Protein AF-A0A926GB74-F1 (afdb_monomer_lite)

Structure (mmCIF, N/CA/C/O backbone):
data_AF-A0A926GB74-F1
#
_entry.id   AF-A0A926GB74-F1
#
loop_
_atom_site.group_PDB
_atom_site.id
_atom_site.type_symbol
_atom_site.label_atom_id
_atom_site.label_alt_id
_atom_site.label_comp_id
_atom_site.label_asym_id
_atom_site.label_entity_id
_atom_site.label_seq_id
_atom_site.pdbx_PDB_ins_code
_atom_site.Cartn_x
_atom_site.Cartn_y
_atom_site.Cartn_z
_atom_site.occupancy
_atom_site.B_iso_or_equiv
_atom_site.auth_seq_id
_atom_site.auth_comp_id
_atom_site.auth_asym_id
_atom_site.auth_atom_id
_atom_site.pdbx_PDB_model_num
ATOM 1 N N . MET A 1 1 ? -2.989 -11.785 -37.922 1.00 33.31 1 MET A N 1
ATOM 2 C CA . MET A 1 1 ? -4.012 -10.817 -38.372 1.00 33.31 1 MET A CA 1
ATOM 3 C C . MET A 1 1 ? -3.898 -9.582 -37.488 1.00 33.31 1 MET A C 1
ATOM 5 O O . MET A 1 1 ? -3.602 -9.767 -36.312 1.00 33.31 1 MET A O 1
ATOM 9 N N . PRO A 1 2 ? -3.978 -8.365 -38.046 1.00 33.81 2 PRO A N 1
ATOM 10 C CA . PRO A 1 2 ? -3.578 -7.138 -37.360 1.00 33.81 2 PRO A CA 1
ATOM 11 C C . PRO A 1 2 ? -4.659 -6.636 -36.394 1.00 33.81 2 PRO A C 1
ATOM 13 O O . PRO A 1 2 ? -5.847 -6.754 -36.678 1.00 33.81 2 PRO A O 1
ATOM 16 N N . PHE A 1 3 ? -4.224 -6.081 -35.261 1.00 29.48 3 PHE A N 1
ATOM 17 C CA . PHE A 1 3 ? -5.072 -5.391 -34.290 1.00 29.48 3 PHE A CA 1
ATOM 18 C C . PHE A 1 3 ? -5.510 -4.030 -34.849 1.00 29.48 3 PHE A C 1
ATOM 20 O O . PHE A 1 3 ? -4.666 -3.207 -35.205 1.00 29.48 3 PHE A O 1
ATOM 27 N N . GLU A 1 4 ? -6.822 -3.801 -34.913 1.00 31.53 4 GLU A N 1
ATOM 28 C CA . GLU A 1 4 ? -7.407 -2.480 -35.157 1.00 31.53 4 GLU A CA 1
ATOM 29 C C . GLU A 1 4 ? -7.385 -1.606 -33.885 1.00 31.53 4 GLU A C 1
ATOM 31 O O . GLU A 1 4 ? -7.495 -2.128 -32.771 1.00 31.53 4 GLU A O 1
ATOM 36 N N . PRO A 1 5 ? -7.265 -0.271 -34.026 1.00 32.44 5 PRO A N 1
ATOM 37 C CA . PRO A 1 5 ? -7.278 0.669 -32.912 1.00 32.44 5 PRO A CA 1
ATOM 38 C C . PRO A 1 5 ? -8.706 1.093 -32.530 1.00 32.44 5 PRO A C 1
ATOM 40 O O . PRO A 1 5 ? -9.481 1.551 -33.368 1.00 32.44 5 PRO A O 1
ATOM 43 N N . TYR A 1 6 ? -9.037 1.024 -31.239 1.00 28.52 6 TYR A N 1
ATOM 44 C CA . TYR A 1 6 ? -10.282 1.583 -30.709 1.00 28.52 6 TYR A CA 1
ATOM 45 C C . TYR A 1 6 ? -10.246 3.115 -30.667 1.00 28.52 6 TYR A C 1
ATOM 47 O O . TYR A 1 6 ? -9.314 3.726 -30.139 1.00 28.52 6 TYR A O 1
ATOM 55 N N . GLN A 1 7 ? -11.315 3.723 -31.181 1.00 29.06 7 GLN A N 1
ATOM 56 C CA . GLN A 1 7 ? -11.590 5.154 -31.153 1.00 29.06 7 GLN A CA 1
ATOM 57 C C . GLN A 1 7 ? -12.783 5.484 -30.230 1.00 29.06 7 GLN A C 1
ATOM 59 O O . GLN A 1 7 ? -13.835 4.864 -30.323 1.00 29.06 7 GLN A O 1
ATOM 64 N N . VAL A 1 8 ? -12.585 6.557 -29.448 1.00 29.19 8 VAL A N 1
ATOM 65 C CA . VAL A 1 8 ? -13.541 7.600 -29.002 1.00 29.19 8 VAL A CA 1
ATOM 66 C C . VAL A 1 8 ? -14.528 7.290 -27.860 1.00 29.19 8 VAL A C 1
ATOM 68 O O . VAL A 1 8 ? -15.468 6.527 -28.017 1.00 29.19 8 VAL A O 1
ATOM 71 N N . ALA A 1 9 ? -14.410 8.064 -26.768 1.00 28.64 9 ALA A N 1
ATOM 72 C CA . ALA A 1 9 ? -15.468 8.980 -26.305 1.00 28.64 9 ALA A CA 1
ATOM 73 C C . ALA A 1 9 ? -14.927 9.980 -25.263 1.00 28.64 9 ALA A C 1
ATOM 75 O O . ALA A 1 9 ? -14.406 9.597 -24.217 1.00 28.64 9 ALA A O 1
ATOM 76 N N . GLN A 1 10 ? -15.059 11.275 -25.564 1.00 30.12 10 GLN A N 1
ATOM 77 C CA . GLN A 1 10 ? -14.896 12.379 -24.618 1.00 30.12 10 GLN A CA 1
ATOM 78 C C . GLN A 1 10 ? -16.204 12.596 -23.847 1.00 30.12 10 GLN A C 1
ATOM 80 O O . GLN A 1 10 ? -17.268 12.656 -24.457 1.00 30.12 10 GLN A O 1
ATOM 85 N N . ALA A 1 11 ? -16.102 12.834 -22.540 1.00 29.64 11 ALA A N 1
ATOM 86 C CA . ALA A 1 11 ? -17.022 13.698 -21.807 1.00 29.64 11 ALA A CA 1
ATOM 87 C C . ALA A 1 11 ? -16.265 14.371 -20.648 1.00 29.64 11 ALA A C 1
ATOM 89 O O . ALA A 1 11 ? -15.566 13.718 -19.876 1.00 29.64 11 ALA A O 1
ATOM 90 N N . ALA A 1 12 ? -16.373 15.699 -20.607 1.00 28.12 12 ALA A N 1
ATOM 91 C CA . ALA A 1 12 ? -15.842 16.626 -19.608 1.00 28.12 12 ALA A CA 1
ATOM 92 C C . ALA A 1 12 ? -16.518 16.402 -18.229 1.00 28.12 12 ALA A C 1
ATOM 94 O O . ALA A 1 12 ? -17.540 15.732 -18.162 1.00 28.12 12 ALA A O 1
ATOM 95 N N . THR A 1 13 ? -16.046 16.858 -17.067 1.00 30.52 13 THR A N 1
ATOM 96 C CA . THR A 1 13 ? -15.399 18.115 -16.646 1.00 30.52 13 THR A CA 1
ATOM 97 C C . THR A 1 13 ? -14.761 17.899 -15.261 1.00 30.52 13 THR A C 1
ATOM 99 O O . THR A 1 13 ? -15.348 17.183 -14.453 1.00 30.52 13 THR A O 1
ATOM 102 N N . GLY A 1 14 ? -13.654 18.582 -14.930 1.00 27.38 14 GLY A N 1
ATOM 103 C CA . GLY A 1 14 ? -13.223 18.725 -13.526 1.00 27.38 14 GLY A CA 1
ATOM 104 C C . GLY A 1 14 ? -11.719 18.882 -13.288 1.00 27.38 14 GLY A C 1
ATOM 105 O O . GLY A 1 14 ? -11.097 17.993 -12.727 1.00 27.38 14 GLY A O 1
ATOM 106 N N . THR A 1 15 ? -11.159 20.000 -13.758 1.00 32.31 15 THR A N 1
ATOM 107 C CA . THR A 1 15 ? -9.923 20.683 -13.306 1.00 32.31 15 THR A CA 1
ATOM 108 C C . THR A 1 15 ? -8.760 19.830 -12.768 1.00 32.31 15 THR A C 1
ATOM 110 O O . THR A 1 15 ? -8.629 19.619 -11.564 1.00 32.31 15 THR A O 1
ATOM 113 N N . MET A 1 16 ? -7.839 19.467 -13.668 1.00 28.39 16 MET A N 1
ATOM 114 C CA . MET A 1 16 ? -6.440 19.192 -13.326 1.00 28.39 16 MET A CA 1
ATOM 115 C C . MET A 1 16 ? -5.645 20.503 -13.330 1.00 28.39 16 MET A C 1
ATOM 117 O O . MET A 1 16 ? -5.651 21.220 -14.330 1.00 28.39 16 MET A O 1
ATOM 121 N N . THR A 1 17 ? -4.928 20.796 -12.246 1.00 33.31 17 THR A N 1
ATOM 122 C CA . THR A 1 17 ? -3.740 21.650 -12.313 1.00 33.31 17 THR A CA 1
ATOM 123 C C . THR A 1 17 ? -2.581 20.803 -12.821 1.00 33.31 17 THR A C 1
ATOM 125 O O . THR A 1 17 ? -2.028 19.949 -12.131 1.00 33.31 17 THR A O 1
ATOM 128 N N . ASP A 1 18 ? -2.303 21.031 -14.097 1.00 29.34 18 ASP A N 1
ATOM 129 C CA . ASP A 1 18 ? -1.172 20.556 -14.873 1.00 29.34 18 ASP A CA 1
ATOM 130 C C . ASP A 1 18 ? 0.109 21.296 -14.450 1.00 29.34 18 ASP A C 1
ATOM 132 O O . ASP A 1 18 ? 0.101 22.507 -14.220 1.00 29.34 18 ASP A O 1
ATOM 136 N N . ALA A 1 19 ? 1.213 20.563 -14.358 1.00 29.67 19 ALA A N 1
ATOM 137 C CA . ALA A 1 19 ? 2.554 21.124 -14.310 1.00 29.67 19 ALA A CA 1
ATOM 138 C C . ALA A 1 19 ? 3.514 20.169 -15.027 1.00 29.67 19 ALA A C 1
ATOM 140 O O . ALA A 1 19 ? 4.359 19.517 -14.411 1.00 29.67 19 ALA A O 1
ATOM 141 N N . GLY A 1 20 ? 3.385 20.083 -16.351 1.00 26.33 20 GLY A N 1
ATOM 142 C CA . GLY A 1 20 ? 4.429 19.518 -17.193 1.00 26.33 20 GLY A CA 1
ATOM 143 C C . GLY A 1 20 ? 4.245 19.802 -18.681 1.00 26.33 20 GLY A C 1
ATOM 144 O O . GLY A 1 20 ? 3.465 19.131 -19.341 1.00 26.33 20 GLY A O 1
ATOM 145 N N . GLY A 1 21 ? 5.069 20.697 -19.236 1.00 25.17 21 GLY A N 1
ATOM 146 C CA . GLY A 1 21 ? 5.381 20.696 -20.671 1.00 25.17 21 GLY A CA 1
ATOM 147 C C . GLY A 1 21 ? 5.585 22.078 -21.282 1.00 25.17 21 GLY A C 1
ATOM 148 O O . GLY A 1 21 ? 4.642 22.847 -21.418 1.00 25.17 21 GLY A O 1
ATOM 149 N N . GLY A 1 22 ? 6.828 22.382 -21.668 1.00 29.39 22 GLY A N 1
ATOM 150 C CA . GLY A 1 22 ? 7.191 23.602 -22.395 1.00 29.39 22 GLY A CA 1
ATOM 151 C C . GLY A 1 22 ? 6.789 23.589 -23.870 1.00 29.39 22 GLY A C 1
ATOM 152 O O . GLY A 1 22 ? 6.192 22.629 -24.338 1.00 29.39 22 GLY A O 1
ATOM 153 N N . LEU A 1 23 ? 7.179 24.628 -24.618 1.00 28.55 23 LEU A N 1
ATOM 154 C CA . LEU A 1 23 ? 7.292 24.580 -26.079 1.00 28.55 23 LEU A CA 1
ATOM 155 C C . LEU A 1 23 ? 8.121 25.748 -26.636 1.00 28.55 23 LEU A C 1
ATOM 157 O O . LEU A 1 23 ? 8.011 26.896 -26.212 1.00 28.55 23 LEU A O 1
ATOM 161 N N . PHE A 1 24 ? 8.950 25.388 -27.612 1.00 33.12 24 PHE A N 1
ATOM 162 C CA . PHE A 1 24 ? 9.728 26.229 -28.518 1.00 33.12 24 PHE A CA 1
ATOM 163 C C . PHE A 1 24 ? 8.838 27.000 -29.509 1.00 33.12 24 PHE A C 1
ATOM 165 O O . PHE A 1 24 ? 7.780 26.504 -29.888 1.00 33.12 24 PHE A O 1
ATOM 172 N N . SER A 1 25 ? 9.348 28.104 -30.080 1.00 28.55 25 SER A N 1
ATOM 173 C CA . SER A 1 25 ? 9.123 28.408 -31.506 1.00 28.55 25 SER A CA 1
ATOM 174 C C . SER A 1 25 ? 10.192 29.335 -32.117 1.00 28.55 25 SER A C 1
ATOM 176 O O . SER A 1 25 ? 10.682 30.248 -31.456 1.00 28.55 25 SER A O 1
ATOM 178 N N . GLY A 1 26 ? 10.490 29.089 -33.402 1.00 26.88 26 GLY A N 1
ATOM 179 C CA . GLY A 1 26 ? 11.222 29.955 -34.342 1.00 26.88 26 GLY A CA 1
ATOM 180 C C . GLY A 1 26 ? 12.657 29.490 -34.631 1.00 26.88 26 GLY A C 1
ATOM 181 O O . GLY A 1 26 ? 13.453 29.369 -33.717 1.00 26.88 26 GLY A O 1
ATOM 182 N N . GLY A 1 27 ? 13.115 29.210 -35.852 1.00 26.31 27 GLY A N 1
ATOM 183 C CA . GLY A 1 27 ? 12.532 29.237 -37.189 1.00 26.31 27 GLY A CA 1
ATOM 184 C C . GLY A 1 27 ? 13.662 29.125 -38.236 1.00 26.31 27 GLY A C 1
ATOM 185 O O . GLY A 1 27 ? 14.739 29.671 -38.036 1.00 26.31 27 GLY A O 1
ATOM 186 N N . SER A 1 28 ? 13.355 28.479 -39.368 1.00 28.67 28 SER A N 1
ATOM 187 C CA . SER A 1 28 ? 13.909 28.707 -40.721 1.00 28.67 28 SER A CA 1
ATOM 188 C C . SER A 1 28 ? 15.294 28.178 -41.177 1.00 28.67 28 SER A C 1
ATOM 190 O O . SER A 1 28 ? 16.337 28.518 -40.637 1.00 28.67 28 SER A O 1
ATOM 192 N N . LYS A 1 29 ? 15.214 27.551 -42.373 1.00 31.84 29 LYS A N 1
ATOM 193 C CA . LYS A 1 29 ? 16.139 27.488 -43.539 1.00 31.84 29 LYS A CA 1
ATOM 194 C C . LYS A 1 29 ? 17.084 26.280 -43.745 1.00 31.84 29 LYS A C 1
ATOM 196 O O . LYS A 1 29 ? 18.121 26.155 -43.119 1.00 31.84 29 LYS A O 1
ATOM 201 N N . ALA A 1 30 ? 16.696 25.486 -44.757 1.00 29.70 30 ALA A N 1
ATOM 202 C CA . ALA A 1 30 ? 17.410 25.091 -45.989 1.00 29.70 30 ALA A CA 1
ATOM 203 C C . ALA A 1 30 ? 18.896 24.663 -45.952 1.00 29.70 30 ALA A C 1
ATOM 205 O O . ALA A 1 30 ? 19.763 25.440 -45.572 1.00 29.70 30 ALA A O 1
ATOM 206 N N . GLY A 1 31 ? 19.196 23.505 -46.561 1.00 28.62 31 GLY A N 1
ATOM 207 C CA . GLY A 1 31 ? 20.546 23.155 -47.028 1.00 28.62 31 GLY A CA 1
ATOM 208 C C . GLY A 1 31 ? 20.717 21.680 -47.414 1.00 28.62 31 GLY A C 1
ATOM 209 O O . GLY A 1 31 ? 20.337 20.797 -46.659 1.00 28.62 31 GLY A O 1
ATOM 210 N N . SER A 1 32 ? 21.260 21.433 -48.604 1.00 29.64 32 SER A N 1
ATOM 211 C CA . SER A 1 32 ? 21.317 20.170 -49.355 1.00 29.64 32 SER A CA 1
ATOM 212 C C . SER A 1 32 ? 22.246 19.052 -48.833 1.00 29.64 32 SER A C 1
ATOM 214 O O . SER A 1 32 ? 23.281 19.312 -48.238 1.00 29.64 32 SER A O 1
ATOM 216 N N . ALA A 1 33 ? 21.869 17.815 -49.191 1.00 29.61 33 ALA A N 1
ATOM 217 C CA . ALA A 1 33 ? 22.651 16.657 -49.676 1.00 29.61 33 ALA A CA 1
ATOM 218 C C . ALA A 1 33 ? 24.110 16.392 -49.214 1.00 29.61 33 ALA A C 1
ATOM 220 O O . ALA A 1 33 ? 25.011 17.142 -49.568 1.00 29.61 33 ALA A O 1
ATOM 221 N N . ALA A 1 34 ? 24.349 15.197 -48.638 1.00 31.00 34 ALA A N 1
ATOM 222 C CA . ALA A 1 34 ? 25.381 14.207 -49.038 1.00 31.00 34 ALA A CA 1
ATOM 223 C C . ALA A 1 34 ? 25.269 12.912 -48.178 1.00 31.00 34 ALA A C 1
ATOM 225 O O . ALA A 1 34 ? 24.812 12.997 -47.038 1.00 31.00 34 ALA A O 1
ATOM 226 N N . PRO A 1 35 ? 25.646 11.714 -48.684 1.00 38.50 35 PRO A N 1
ATOM 227 C CA . PRO A 1 35 ? 25.426 10.430 -48.002 1.00 38.50 35 PRO A CA 1
ATOM 228 C C . PRO A 1 35 ? 26.603 10.025 -47.087 1.00 38.50 35 PRO A C 1
ATOM 230 O O . PRO A 1 35 ? 27.722 10.492 -47.302 1.00 38.50 35 PRO A O 1
ATOM 233 N N . PRO A 1 36 ? 26.413 9.121 -46.102 1.00 36.53 36 PRO A N 1
ATOM 234 C CA . PRO A 1 36 ? 27.513 8.653 -45.268 1.00 36.53 36 PRO A CA 1
ATOM 235 C C . PRO A 1 36 ? 28.308 7.524 -45.941 1.00 36.53 36 PRO A C 1
ATOM 237 O O . PRO A 1 36 ? 27.778 6.477 -46.319 1.00 36.53 36 PRO A O 1
ATOM 240 N N . THR A 1 37 ? 29.612 7.754 -46.054 1.00 32.62 37 THR A N 1
ATOM 241 C CA . THR A 1 37 ? 30.628 6.819 -46.537 1.00 32.62 37 THR A CA 1
ATOM 242 C C . THR A 1 37 ? 30.860 5.687 -45.534 1.00 32.62 37 THR A C 1
ATOM 244 O O . THR A 1 37 ? 30.995 5.910 -44.332 1.00 32.62 37 THR A O 1
ATOM 247 N N . GLN A 1 38 ? 30.943 4.462 -46.051 1.00 33.00 38 GLN A N 1
ATOM 248 C CA . GLN A 1 38 ? 31.353 3.261 -45.327 1.00 33.00 38 GLN A CA 1
ATOM 249 C C . GLN A 1 38 ? 32.827 3.345 -44.907 1.00 33.00 38 GLN A C 1
ATOM 251 O O . GLN A 1 38 ? 33.681 3.678 -45.727 1.00 33.00 38 GLN A O 1
ATOM 256 N N . VAL A 1 39 ? 33.144 2.929 -43.679 1.00 34.19 39 VAL A N 1
ATOM 257 C CA . VAL A 1 39 ? 34.511 2.557 -43.285 1.00 34.19 39 VAL A CA 1
ATOM 258 C C . VAL A 1 39 ? 34.481 1.122 -42.763 1.00 34.19 39 VAL A C 1
ATOM 260 O O . VAL A 1 39 ? 33.808 0.816 -41.781 1.00 34.19 39 VAL A O 1
ATOM 263 N N . LYS A 1 40 ? 35.187 0.232 -43.468 1.00 32.69 40 LYS A N 1
ATOM 264 C CA . LYS A 1 40 ? 35.485 -1.152 -43.067 1.00 32.69 40 LYS A CA 1
ATOM 265 C C . LYS A 1 40 ? 36.855 -1.222 -42.361 1.00 32.69 40 LYS A C 1
ATOM 267 O O . LYS A 1 40 ? 37.646 -0.290 -42.485 1.00 32.69 40 LYS A O 1
ATOM 272 N N . PRO A 1 41 ? 37.124 -2.301 -41.603 1.00 36.62 41 PRO A N 1
ATOM 273 C CA . PRO A 1 41 ? 38.054 -2.300 -40.479 1.00 36.62 41 PRO A CA 1
ATOM 274 C C . PRO A 1 41 ? 39.494 -2.609 -40.899 1.00 36.62 41 PRO A C 1
ATOM 276 O O . PRO A 1 41 ? 39.720 -3.355 -41.850 1.00 36.62 41 PRO A O 1
ATOM 279 N N . GLN A 1 42 ? 40.465 -2.110 -40.131 1.00 32.78 42 GLN A N 1
ATOM 280 C CA . GLN A 1 42 ? 41.836 -2.616 -40.172 1.00 32.78 42 GLN A CA 1
ATOM 281 C C . GLN A 1 42 ? 42.149 -3.443 -38.926 1.00 32.78 42 GLN A C 1
ATOM 283 O O . GLN A 1 42 ? 42.069 -2.990 -37.788 1.00 32.78 42 GLN A O 1
ATOM 288 N N . THR A 1 43 ? 42.504 -4.690 -39.206 1.00 29.61 43 THR A N 1
ATOM 289 C CA . THR A 1 43 ? 43.167 -5.667 -38.352 1.00 29.61 43 THR A CA 1
ATOM 290 C C . THR A 1 43 ? 44.598 -5.247 -38.019 1.00 29.61 43 THR A C 1
ATOM 292 O O . THR A 1 43 ? 45.349 -4.868 -38.914 1.00 29.61 43 THR A O 1
ATOM 295 N N . GLY A 1 44 ? 45.006 -5.442 -36.765 1.00 28.73 44 GLY A N 1
ATOM 296 C CA . GLY A 1 44 ? 46.403 -5.418 -36.331 1.00 28.73 44 GLY A CA 1
ATOM 297 C C . GLY A 1 44 ? 46.575 -6.217 -35.039 1.00 28.73 44 GLY A C 1
ATOM 298 O O . GLY A 1 44 ? 46.266 -5.727 -33.958 1.00 28.73 44 GLY A O 1
ATOM 299 N N . LEU A 1 45 ? 47.020 -7.471 -35.167 1.00 32.12 45 LEU A N 1
ATOM 300 C CA . LEU A 1 45 ? 47.405 -8.360 -34.067 1.00 32.12 45 LEU A CA 1
ATOM 301 C C . LEU A 1 45 ? 48.736 -7.904 -33.439 1.00 32.12 45 LEU A C 1
ATOM 303 O O . LEU A 1 45 ? 49.720 -7.723 -34.149 1.00 32.12 45 LEU A O 1
ATOM 307 N N . GLY A 1 46 ? 48.796 -7.865 -32.106 1.00 28.05 46 GLY A N 1
ATOM 308 C CA . GLY A 1 46 ? 50.033 -7.787 -31.325 1.00 28.05 46 GLY A CA 1
ATOM 309 C C . GLY A 1 46 ? 49.774 -8.198 -29.874 1.00 28.05 46 GLY A C 1
ATOM 310 O O . GLY A 1 46 ? 49.036 -7.537 -29.155 1.00 28.05 46 GLY A O 1
ATOM 311 N N . ARG A 1 47 ? 50.318 -9.346 -29.466 1.00 32.41 47 ARG A N 1
ATOM 312 C CA . ARG A 1 47 ? 49.966 -10.137 -28.275 1.00 32.41 47 ARG A CA 1
ATOM 313 C C . ARG A 1 47 ? 51.060 -10.020 -27.203 1.00 32.41 47 ARG A C 1
ATOM 315 O O . ARG A 1 47 ? 52.182 -10.402 -27.511 1.00 32.41 47 ARG A O 1
ATOM 322 N N . ARG A 1 48 ? 50.720 -9.627 -25.963 1.00 30.91 48 ARG A N 1
ATOM 323 C CA . ARG A 1 48 ? 51.140 -10.215 -24.654 1.00 30.91 48 ARG A CA 1
ATOM 324 C C . ARG A 1 48 ? 51.083 -9.194 -23.507 1.00 30.91 48 ARG A C 1
ATOM 326 O O . ARG A 1 48 ? 51.616 -8.103 -23.631 1.00 30.91 48 ARG A O 1
ATOM 333 N N . GLY A 1 49 ? 50.544 -9.636 -22.369 1.00 25.98 49 GLY A N 1
ATOM 334 C CA . GLY A 1 49 ? 50.670 -8.973 -21.067 1.00 25.98 49 GLY A CA 1
ATOM 335 C C . GLY A 1 49 ? 49.331 -8.883 -20.347 1.00 25.98 49 GLY A C 1
ATOM 336 O O . GLY A 1 49 ? 48.554 -7.978 -20.614 1.00 25.98 49 GLY A O 1
ATOM 337 N N . GLY A 1 50 ? 49.039 -9.865 -19.491 1.00 41.94 50 GLY A N 1
ATOM 338 C CA . GLY A 1 50 ? 47.909 -9.809 -18.564 1.00 41.94 50 GLY A CA 1
ATOM 339 C C . GLY A 1 50 ? 48.103 -8.743 -17.482 1.00 41.94 50 GLY A C 1
ATOM 340 O O . GLY A 1 50 ? 49.197 -8.206 -17.340 1.00 41.94 50 GLY A O 1
ATOM 341 N N . PHE A 1 51 ? 47.036 -8.535 -16.704 1.00 40.22 51 PHE A N 1
ATOM 342 C CA . PHE A 1 51 ? 46.820 -7.513 -15.665 1.00 40.22 51 PHE A CA 1
ATOM 343 C C . PHE A 1 51 ? 46.375 -6.145 -16.194 1.00 40.22 51 PHE A C 1
ATOM 345 O O . PHE A 1 51 ? 47.158 -5.386 -16.748 1.00 40.22 51 PHE A O 1
ATOM 352 N N . GLY A 1 52 ? 45.095 -5.816 -15.979 1.00 35.22 52 GLY A N 1
ATOM 353 C CA . GLY A 1 52 ? 44.598 -4.454 -16.205 1.00 35.22 52 GLY A CA 1
ATOM 354 C C . GLY A 1 52 ? 43.123 -4.305 -16.581 1.00 35.22 52 GLY A C 1
ATOM 355 O O . GLY A 1 52 ? 42.801 -3.400 -17.340 1.00 35.22 52 GLY A O 1
ATOM 356 N N . LYS A 1 53 ? 42.216 -5.172 -16.107 1.00 32.50 53 LYS A N 1
ATOM 357 C CA . LYS A 1 53 ? 40.765 -5.011 -16.350 1.00 32.50 53 LYS A CA 1
ATOM 358 C C . LYS A 1 53 ? 39.898 -4.830 -15.097 1.00 32.50 53 LYS A C 1
ATOM 360 O O . LYS A 1 53 ? 38.685 -4.869 -15.223 1.00 32.50 53 LYS A O 1
ATOM 365 N N . SER A 1 54 ? 40.484 -4.570 -13.926 1.00 38.66 54 SER A N 1
ATOM 366 C CA . SER A 1 54 ? 39.698 -4.455 -12.682 1.00 38.66 54 SER A CA 1
ATOM 367 C C . SER A 1 54 ? 39.515 -3.040 -12.132 1.00 38.66 54 SER A C 1
ATOM 369 O O . SER A 1 54 ? 38.739 -2.876 -11.208 1.00 38.66 54 SER A O 1
ATOM 371 N N . LEU A 1 55 ? 40.173 -2.002 -12.664 1.00 39.81 55 LEU A N 1
ATOM 372 C CA . LEU A 1 55 ? 40.188 -0.703 -11.964 1.00 39.81 55 LEU A CA 1
ATOM 373 C C . LEU A 1 55 ? 39.120 0.314 -12.408 1.00 39.81 55 LEU A C 1
ATOM 375 O O . LEU A 1 55 ? 38.951 1.329 -11.746 1.00 39.81 55 LEU A O 1
ATOM 379 N N . ILE A 1 56 ? 38.419 0.089 -13.528 1.00 37.78 56 ILE A N 1
ATOM 380 C CA . ILE A 1 56 ? 37.427 1.057 -14.049 1.00 37.78 56 ILE A CA 1
ATOM 381 C C . ILE A 1 56 ? 35.990 0.678 -13.660 1.00 37.78 56 ILE A C 1
ATOM 383 O O . ILE A 1 56 ? 35.176 1.572 -13.458 1.00 37.78 56 ILE A O 1
ATOM 387 N N . ILE A 1 57 ? 35.684 -0.614 -13.491 1.00 36.56 57 ILE A N 1
ATOM 388 C CA . ILE A 1 57 ? 34.358 -1.055 -13.023 1.00 36.56 57 ILE A CA 1
ATOM 389 C C . ILE A 1 57 ? 34.204 -0.759 -11.519 1.00 36.56 57 ILE A C 1
ATOM 391 O O . ILE A 1 57 ? 33.211 -0.154 -11.130 1.00 36.56 57 ILE A O 1
ATOM 395 N N . GLU A 1 58 ? 35.240 -1.001 -10.705 1.00 36.75 58 GLU A N 1
ATOM 396 C CA . GLU A 1 58 ? 35.223 -0.636 -9.275 1.00 36.75 58 GLU A CA 1
ATOM 397 C C . GLU A 1 58 ? 35.106 0.880 -9.030 1.00 36.75 58 GLU A C 1
ATOM 399 O O . GLU A 1 58 ? 34.482 1.308 -8.061 1.00 36.75 58 GLU A O 1
ATOM 404 N N . LEU A 1 59 ? 35.660 1.723 -9.912 1.00 36.12 59 LEU A N 1
ATOM 405 C CA . LEU A 1 59 ? 35.643 3.176 -9.710 1.00 36.12 59 LEU A CA 1
ATOM 406 C C . LEU A 1 59 ? 34.288 3.817 -10.065 1.00 36.12 59 LEU A C 1
ATOM 408 O O . LEU A 1 59 ? 33.956 4.873 -9.532 1.00 36.12 59 LEU A O 1
ATOM 412 N N . VAL A 1 60 ? 33.490 3.189 -10.937 1.00 38.91 60 VAL A N 1
ATOM 413 C CA . VAL A 1 60 ? 32.137 3.666 -11.282 1.00 38.91 60 VAL A CA 1
ATOM 414 C C . VAL A 1 60 ? 31.106 3.196 -10.244 1.00 38.91 60 VAL A C 1
ATOM 416 O O . VAL A 1 60 ? 30.246 3.990 -9.854 1.00 38.91 60 VAL A O 1
ATOM 419 N N . ASP A 1 61 ? 31.262 1.989 -9.686 1.00 37.94 61 ASP A N 1
ATOM 420 C CA . ASP A 1 61 ? 30.455 1.516 -8.548 1.00 37.94 61 ASP A CA 1
ATOM 421 C C . ASP A 1 61 ? 30.701 2.338 -7.269 1.00 37.94 61 ASP A C 1
ATOM 423 O O . ASP A 1 61 ? 29.762 2.633 -6.520 1.00 37.94 61 ASP A O 1
ATOM 427 N N . ALA A 1 62 ? 31.932 2.819 -7.060 1.00 41.97 62 ALA A N 1
ATOM 428 C CA . ALA A 1 62 ? 32.304 3.629 -5.899 1.00 41.97 62 ALA A CA 1
ATOM 429 C C . ALA A 1 62 ? 31.720 5.061 -5.887 1.00 41.97 62 ALA A C 1
ATOM 431 O O . ALA A 1 62 ? 31.655 5.684 -4.826 1.00 41.97 62 ALA A O 1
ATOM 432 N N . ILE A 1 63 ? 31.284 5.616 -7.028 1.00 45.50 63 ILE A N 1
ATOM 433 C CA . ILE A 1 63 ? 30.893 7.040 -7.114 1.00 45.50 63 ILE A CA 1
ATOM 434 C C . ILE A 1 63 ? 29.369 7.245 -7.032 1.00 45.50 63 ILE A C 1
ATOM 436 O O . ILE A 1 63 ? 28.922 8.262 -6.491 1.00 45.50 63 ILE A O 1
ATOM 440 N N . THR A 1 64 ? 28.554 6.284 -7.484 1.00 48.75 64 THR A N 1
ATOM 441 C CA . THR A 1 64 ? 27.079 6.388 -7.422 1.00 48.75 64 THR A CA 1
ATOM 442 C C . THR A 1 64 ? 26.367 5.160 -6.854 1.00 48.75 64 THR A C 1
ATOM 444 O O . THR A 1 64 ? 25.354 5.339 -6.176 1.00 48.75 64 THR A O 1
ATOM 447 N N . GLY A 1 65 ? 26.897 3.948 -7.061 1.00 43.38 65 GLY A N 1
ATOM 448 C CA . GLY A 1 65 ? 26.314 2.699 -6.552 1.00 43.38 65 GLY A CA 1
ATOM 449 C C . GLY A 1 65 ? 26.445 2.581 -5.035 1.00 43.38 65 GLY A C 1
ATOM 450 O O . GLY A 1 65 ? 25.447 2.405 -4.340 1.00 43.38 65 GLY A O 1
ATOM 451 N N . GLY A 1 66 ? 27.642 2.841 -4.500 1.00 52.38 66 GLY A N 1
ATOM 452 C CA . GLY A 1 66 ? 27.913 2.802 -3.059 1.00 52.38 66 GLY A CA 1
ATOM 453 C C . GLY A 1 66 ? 27.010 3.720 -2.226 1.00 52.38 66 GLY A C 1
ATOM 454 O O . GLY A 1 66 ? 26.506 3.302 -1.193 1.00 52.38 66 GLY A O 1
ATOM 455 N N . ARG A 1 67 ? 26.696 4.939 -2.697 1.00 55.03 67 ARG A N 1
ATOM 456 C CA . ARG A 1 67 ? 25.780 5.858 -1.982 1.00 55.03 67 ARG A CA 1
ATOM 457 C C . ARG A 1 67 ? 24.309 5.457 -2.067 1.00 55.03 67 ARG A C 1
ATOM 459 O O . ARG A 1 67 ? 23.522 5.858 -1.212 1.00 55.03 67 ARG A O 1
ATOM 466 N N . ALA A 1 68 ? 23.902 4.765 -3.128 1.00 49.69 68 ALA A N 1
ATOM 467 C CA . ALA A 1 68 ? 22.544 4.243 -3.246 1.00 49.69 68 ALA A CA 1
ATOM 468 C C . ALA A 1 68 ? 22.372 3.017 -2.338 1.00 49.69 68 ALA A C 1
ATOM 470 O O . ALA A 1 68 ? 21.411 2.949 -1.578 1.00 49.69 68 ALA A O 1
ATOM 471 N N . THR A 1 69 ? 23.352 2.113 -2.337 1.00 62.47 69 THR A N 1
ATOM 472 C CA . THR A 1 69 ? 23.406 0.946 -1.449 1.00 62.47 69 THR A CA 1
ATOM 473 C C . THR A 1 69 ? 23.496 1.360 0.018 1.00 62.47 69 THR A C 1
ATOM 475 O O . THR A 1 69 ? 22.710 0.888 0.832 1.00 62.47 69 THR A O 1
ATOM 478 N N . GLN A 1 70 ? 24.350 2.329 0.349 1.00 69.88 70 GLN A N 1
ATOM 479 C CA . GLN A 1 70 ? 24.466 2.859 1.706 1.00 69.88 70 GLN A CA 1
ATOM 480 C C . GLN A 1 70 ? 23.153 3.488 2.192 1.00 69.88 70 GLN A C 1
ATOM 482 O O . GLN A 1 70 ? 22.724 3.184 3.297 1.00 69.88 70 GLN A O 1
ATOM 487 N N . ARG A 1 71 ? 22.442 4.255 1.350 1.00 68.44 71 ARG A N 1
ATOM 488 C CA . ARG A 1 71 ? 21.109 4.788 1.698 1.00 68.44 71 ARG A CA 1
ATOM 489 C C . ARG A 1 71 ? 20.063 3.698 1.931 1.00 68.44 71 ARG A C 1
ATOM 491 O O . ARG A 1 71 ? 19.187 3.862 2.773 1.00 68.44 71 ARG A O 1
ATOM 498 N N . ARG A 1 72 ? 20.142 2.577 1.209 1.00 71.06 72 ARG A N 1
ATOM 499 C CA . ARG A 1 72 ? 19.262 1.419 1.439 1.00 71.06 72 ARG A CA 1
ATOM 500 C C . ARG A 1 72 ? 19.573 0.734 2.773 1.00 71.06 72 ARG A C 1
ATOM 502 O O . ARG A 1 72 ? 18.640 0.382 3.487 1.00 71.06 72 ARG A O 1
ATOM 509 N N . ILE A 1 73 ? 20.852 0.600 3.130 1.00 75.06 73 ILE A N 1
ATOM 510 C CA . ILE A 1 73 ? 21.280 0.077 4.440 1.00 75.06 73 ILE A CA 1
ATOM 511 C C . ILE A 1 73 ? 20.868 1.040 5.566 1.0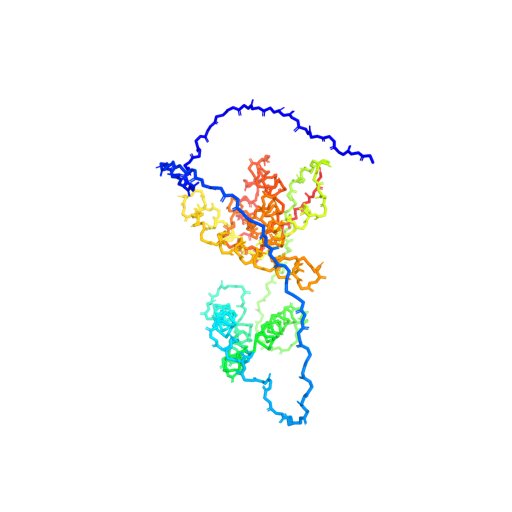0 75.06 73 ILE A C 1
ATOM 513 O O . ILE A 1 73 ? 20.366 0.605 6.597 1.00 75.06 73 ILE A O 1
ATOM 517 N N . GLU A 1 74 ? 20.998 2.352 5.361 1.00 75.06 74 GLU A N 1
ATOM 518 C CA . GLU A 1 74 ? 20.514 3.380 6.294 1.00 75.06 74 GLU A CA 1
ATOM 519 C C . GLU A 1 74 ? 18.987 3.331 6.466 1.00 75.06 74 GLU A C 1
ATOM 521 O O . GLU A 1 74 ? 18.492 3.537 7.571 1.00 75.06 74 GLU A O 1
ATOM 526 N N . GLY A 1 75 ? 18.234 2.991 5.414 1.00 70.94 75 GLY A N 1
ATOM 527 C CA . GLY A 1 75 ? 16.794 2.729 5.503 1.00 70.94 75 GLY A CA 1
ATOM 528 C C . GLY A 1 75 ? 16.460 1.533 6.400 1.00 70.94 75 GLY A C 1
ATOM 529 O O . GLY A 1 75 ? 15.571 1.633 7.242 1.00 70.94 75 GLY A O 1
ATOM 530 N N . ILE A 1 76 ? 17.218 0.438 6.277 1.00 82.38 76 ILE A N 1
ATOM 531 C CA . ILE A 1 76 ? 17.104 -0.734 7.162 1.00 82.38 76 ILE A CA 1
ATOM 532 C C . ILE A 1 76 ? 17.423 -0.349 8.613 1.00 82.38 76 ILE A C 1
ATOM 534 O O . ILE A 1 76 ? 16.682 -0.712 9.522 1.00 82.38 76 ILE A O 1
ATOM 538 N N . LEU A 1 77 ? 18.488 0.424 8.841 1.00 81.38 77 LEU A N 1
ATOM 539 C CA . LEU A 1 77 ? 18.839 0.910 10.179 1.00 81.38 77 LEU A CA 1
ATOM 540 C C . LEU A 1 77 ? 17.743 1.790 10.772 1.00 81.38 77 LEU A C 1
ATOM 542 O O . LEU A 1 77 ? 17.383 1.603 11.928 1.00 81.38 77 LEU A O 1
ATOM 546 N N . SER A 1 78 ? 17.177 2.699 9.977 1.00 78.62 78 SER A N 1
ATOM 547 C CA . SER A 1 78 ? 16.078 3.554 10.421 1.00 78.62 78 SER A CA 1
ATOM 548 C C . SER A 1 78 ? 14.840 2.748 10.812 1.00 78.62 78 SER A C 1
ATOM 550 O O . SER A 1 78 ? 14.162 3.141 11.754 1.00 78.62 78 SER A O 1
ATOM 552 N N . GLU A 1 79 ? 14.526 1.659 10.106 1.00 79.31 79 GLU A N 1
ATOM 553 C CA . GLU A 1 79 ? 13.427 0.751 10.459 1.00 79.31 79 GLU A CA 1
ATOM 554 C C . GLU A 1 79 ? 13.708 0.046 11.792 1.00 79.31 79 GLU A C 1
ATOM 556 O O . GLU A 1 79 ? 12.900 0.135 12.716 1.00 79.31 79 GLU A O 1
ATOM 561 N N . LEU A 1 80 ? 14.871 -0.601 11.920 1.00 85.44 80 LEU A N 1
ATOM 562 C CA . LEU A 1 80 ? 15.242 -1.348 13.125 1.00 85.44 80 LEU A CA 1
ATOM 563 C C . LEU A 1 80 ? 15.328 -0.436 14.361 1.00 85.44 80 LEU A C 1
ATOM 565 O O . LEU A 1 80 ? 14.777 -0.767 15.408 1.00 85.44 80 LEU A O 1
ATOM 569 N N . ASP A 1 81 ? 15.953 0.737 14.234 1.00 81.69 81 ASP A N 1
ATOM 570 C CA . ASP A 1 81 ? 16.070 1.719 15.318 1.00 81.69 81 ASP A CA 1
ATOM 571 C C . ASP A 1 81 ? 14.720 2.300 15.732 1.00 81.69 81 ASP A C 1
ATOM 573 O O . ASP A 1 81 ? 14.480 2.524 16.920 1.00 81.69 81 ASP A O 1
ATOM 577 N N . TYR A 1 82 ? 13.832 2.542 14.764 1.00 79.19 82 TYR A N 1
ATOM 578 C CA . TYR A 1 82 ? 12.500 3.067 15.038 1.00 79.19 82 TYR A CA 1
ATOM 579 C C . TYR A 1 82 ? 11.713 2.121 15.946 1.00 79.19 82 TYR A C 1
ATOM 581 O O . TYR A 1 82 ? 11.164 2.556 16.960 1.00 79.19 82 TYR A O 1
ATOM 589 N N . TYR A 1 83 ? 11.704 0.829 15.623 1.00 79.56 83 TYR A N 1
ATOM 590 C CA . TYR A 1 83 ? 10.973 -0.170 16.398 1.00 79.56 83 TYR A CA 1
ATOM 591 C C . TYR A 1 83 ? 11.686 -0.576 17.693 1.00 79.56 83 TYR A C 1
ATOM 593 O O . TYR A 1 83 ? 11.018 -0.839 18.689 1.00 79.56 83 TYR A O 1
ATOM 601 N N . ALA A 1 84 ? 13.021 -0.565 17.728 1.00 85.00 84 ALA A N 1
ATOM 602 C CA . ALA A 1 84 ? 13.782 -0.823 18.952 1.00 85.00 84 ALA A CA 1
ATOM 603 C C . ALA A 1 84 ? 13.675 0.320 19.980 1.00 85.00 84 ALA A C 1
ATOM 605 O O . ALA A 1 84 ? 13.713 0.084 21.186 1.00 85.00 84 ALA A O 1
ATOM 606 N N . GLY A 1 85 ? 13.576 1.569 19.510 1.00 67.62 85 GLY A N 1
ATOM 607 C CA . GLY A 1 85 ? 13.653 2.774 20.341 1.00 67.62 85 GLY A CA 1
ATOM 608 C C . GLY A 1 85 ? 12.315 3.413 20.713 1.00 67.62 85 GLY A C 1
ATOM 609 O O . GLY A 1 85 ? 12.313 4.377 21.479 1.00 67.62 85 GLY A O 1
ATOM 610 N N . THR A 1 86 ? 11.190 2.914 20.191 1.00 67.25 86 THR A N 1
ATOM 611 C CA . THR A 1 86 ? 9.862 3.515 20.400 1.00 67.25 86 THR A CA 1
ATOM 612 C C . THR A 1 86 ? 8.946 2.568 21.184 1.00 67.25 86 THR A C 1
ATOM 614 O O . THR A 1 86 ? 8.266 1.734 20.581 1.00 67.25 86 THR A O 1
ATOM 617 N N . PRO A 1 87 ? 8.875 2.692 22.526 1.00 53.22 87 PRO A N 1
ATOM 618 C CA . PRO A 1 87 ? 7.945 1.910 23.336 1.00 53.22 87 PRO A CA 1
ATOM 619 C C . PRO A 1 87 ? 6.489 2.120 22.895 1.00 53.22 87 PRO A C 1
ATOM 621 O O . PRO A 1 87 ? 6.098 3.232 22.541 1.00 53.22 87 PRO A O 1
ATOM 624 N N . GLY A 1 88 ? 5.670 1.066 22.965 1.00 46.03 88 GLY A N 1
ATOM 625 C CA . GLY A 1 88 ? 4.235 1.144 22.652 1.00 46.03 88 GLY A CA 1
ATOM 626 C C . GLY A 1 88 ? 3.864 0.872 21.189 1.00 46.03 88 GLY A C 1
ATOM 627 O O . GLY A 1 88 ? 2.758 1.208 20.780 1.00 46.03 88 GLY A O 1
ATOM 628 N N . LYS A 1 89 ? 4.756 0.253 20.405 1.00 63.47 89 LYS A N 1
ATOM 629 C CA . LYS A 1 89 ? 4.519 -0.168 19.008 1.00 63.47 89 LYS A CA 1
ATOM 630 C C . LYS A 1 89 ? 4.180 -1.657 18.847 1.00 63.47 89 LYS A C 1
ATOM 632 O O . LYS A 1 89 ? 4.559 -2.266 17.857 1.00 63.47 89 LYS A O 1
ATOM 637 N N . GLY A 1 90 ? 3.512 -2.255 19.837 1.00 61.84 90 GLY A N 1
ATOM 638 C CA . GLY A 1 90 ? 3.131 -3.678 19.788 1.00 61.84 90 GLY A CA 1
ATOM 639 C C . GLY A 1 90 ? 4.311 -4.657 19.874 1.00 61.84 90 GLY A C 1
ATOM 640 O O . GLY A 1 90 ? 4.170 -5.829 19.550 1.00 61.84 90 GLY A O 1
ATOM 641 N N . LEU A 1 91 ? 5.488 -4.183 20.299 1.00 73.38 91 LEU A N 1
ATOM 642 C CA . LEU A 1 91 ? 6.657 -5.016 20.574 1.00 73.38 91 LEU A CA 1
ATOM 643 C C . LEU A 1 91 ? 6.935 -5.030 22.076 1.00 73.38 91 LEU A C 1
ATOM 645 O O . LEU A 1 91 ? 6.994 -3.986 22.733 1.00 73.38 91 LEU A O 1
ATOM 649 N N . SER A 1 92 ? 7.121 -6.228 22.620 1.00 82.69 92 SER A N 1
ATOM 650 C CA . SER A 1 92 ? 7.594 -6.426 23.988 1.00 82.69 92 SER A CA 1
ATOM 651 C C . SER A 1 92 ? 9.050 -5.969 24.140 1.00 82.69 92 SER A C 1
ATOM 653 O O . SER A 1 92 ? 9.789 -5.859 23.162 1.00 82.69 92 SER A O 1
ATOM 655 N N . ALA A 1 93 ? 9.495 -5.719 25.375 1.00 79.62 93 ALA A N 1
ATOM 656 C CA . ALA A 1 93 ? 10.886 -5.332 25.630 1.00 79.62 93 ALA A CA 1
ATOM 657 C C . ALA A 1 93 ? 11.922 -6.325 25.050 1.00 79.62 93 ALA A C 1
ATOM 659 O O . ALA A 1 93 ? 12.862 -5.854 24.412 1.00 79.62 93 ALA A O 1
ATOM 660 N N . PRO A 1 94 ? 11.733 -7.659 25.151 1.00 85.56 94 PRO A N 1
ATOM 661 C CA . PRO A 1 94 ? 12.607 -8.625 24.479 1.00 85.56 94 PRO A CA 1
ATOM 662 C C . PRO A 1 94 ? 12.613 -8.511 22.946 1.00 85.56 94 PRO A C 1
ATOM 664 O O . PRO A 1 94 ? 13.664 -8.639 22.323 1.00 85.56 94 PRO A O 1
ATOM 667 N N . GLN A 1 95 ? 11.467 -8.231 22.319 1.00 83.31 95 GLN A N 1
ATOM 668 C CA . GLN A 1 95 ? 11.386 -8.062 20.862 1.00 83.31 95 GLN A CA 1
ATOM 669 C C . GLN A 1 95 ? 12.058 -6.760 20.403 1.00 83.31 95 GLN A C 1
ATOM 671 O O . GLN A 1 95 ? 12.763 -6.747 19.396 1.00 83.31 95 GLN A O 1
ATOM 676 N N . MET A 1 96 ? 11.912 -5.672 21.166 1.00 80.94 96 MET A N 1
ATOM 677 C CA . MET A 1 96 ? 12.645 -4.425 20.911 1.00 80.94 96 MET A CA 1
ATOM 678 C C . MET A 1 96 ? 14.162 -4.621 21.054 1.00 80.94 96 MET A C 1
ATOM 680 O O . MET A 1 96 ? 14.934 -4.055 20.280 1.00 80.94 96 MET A O 1
ATOM 684 N N . GLU A 1 97 ? 14.598 -5.456 22.000 1.00 87.38 97 GLU A N 1
ATOM 685 C CA . GLU A 1 97 ? 16.008 -5.813 22.179 1.00 87.38 97 GLU A CA 1
ATOM 686 C C . GLU A 1 97 ? 16.566 -6.599 20.980 1.00 87.38 97 GLU A C 1
ATOM 688 O O . GLU A 1 97 ? 17.679 -6.309 20.537 1.00 87.38 97 GLU A O 1
ATOM 693 N N . ILE A 1 98 ? 15.790 -7.521 20.391 1.00 89.69 98 ILE A N 1
ATOM 694 C CA . ILE A 1 98 ? 16.168 -8.216 19.145 1.00 89.69 98 ILE A CA 1
ATOM 695 C C . ILE A 1 98 ? 16.451 -7.207 18.026 1.00 89.69 98 ILE A C 1
ATOM 697 O O . ILE A 1 98 ? 17.518 -7.251 17.410 1.00 89.69 98 ILE A O 1
ATOM 701 N N . LEU A 1 99 ? 15.537 -6.259 17.793 1.00 89.62 99 LEU A N 1
ATOM 702 C CA . LEU A 1 99 ? 15.708 -5.245 16.746 1.00 89.62 99 LEU A CA 1
ATOM 703 C C . LEU A 1 99 ? 16.888 -4.313 17.033 1.00 89.62 99 LEU A C 1
ATOM 705 O O . LEU A 1 99 ? 17.636 -3.966 16.118 1.00 89.62 99 LEU A O 1
ATOM 709 N N . GLY A 1 100 ? 17.105 -3.953 18.301 1.00 85.12 100 GLY A N 1
ATOM 710 C CA . GLY A 1 100 ? 18.253 -3.148 18.719 1.00 85.12 100 GLY A CA 1
ATOM 711 C C . GLY A 1 100 ? 19.589 -3.852 18.462 1.00 85.12 100 GLY A C 1
ATOM 712 O O . GLY A 1 100 ? 20.525 -3.244 17.932 1.00 85.12 100 GLY A O 1
ATOM 713 N N . ASN A 1 101 ? 19.669 -5.150 18.763 1.00 92.06 101 ASN A N 1
ATOM 714 C CA . ASN A 1 101 ? 20.848 -5.975 18.499 1.00 92.06 101 ASN A CA 1
ATOM 715 C C . ASN A 1 101 ? 21.092 -6.152 16.994 1.00 92.06 101 ASN A C 1
ATOM 717 O O . ASN A 1 101 ? 22.228 -6.013 16.535 1.00 92.06 101 ASN A O 1
ATOM 721 N N . ALA A 1 102 ? 20.033 -6.366 16.212 1.00 93.69 102 ALA A N 1
ATOM 722 C CA . ALA A 1 102 ? 20.107 -6.420 14.755 1.00 93.69 102 ALA A CA 1
ATOM 723 C C . ALA A 1 102 ? 20.616 -5.094 14.166 1.00 93.69 102 ALA A C 1
ATOM 725 O O . ALA A 1 102 ? 21.538 -5.089 13.348 1.00 93.69 102 ALA A O 1
ATOM 726 N N . ALA A 1 103 ? 20.107 -3.951 14.642 1.00 89.06 103 ALA A N 1
ATOM 727 C CA . ALA A 1 103 ? 20.597 -2.635 14.236 1.00 89.06 103 ALA A CA 1
ATOM 728 C C . ALA A 1 103 ? 22.088 -2.459 14.572 1.00 89.06 103 ALA A C 1
ATOM 730 O O . ALA A 1 103 ? 22.863 -1.951 13.759 1.00 89.06 103 ALA A O 1
ATOM 731 N N . ALA A 1 104 ? 22.531 -2.897 15.756 1.00 86.06 104 ALA A N 1
ATOM 732 C CA . ALA A 1 104 ? 23.943 -2.868 16.143 1.00 86.06 104 ALA A CA 1
ATOM 733 C C . ALA A 1 104 ? 24.821 -3.764 15.245 1.00 86.06 104 ALA A C 1
ATOM 735 O O . ALA A 1 104 ? 25.934 -3.374 14.871 1.00 86.06 104 ALA A O 1
ATOM 736 N N . GLN A 1 105 ? 24.318 -4.931 14.840 1.00 94.25 105 GLN A N 1
ATOM 737 C CA . GLN A 1 105 ? 25.011 -5.829 13.919 1.00 94.25 105 GLN A CA 1
ATOM 738 C C . GLN A 1 105 ? 25.135 -5.216 12.519 1.00 94.25 105 GLN A C 1
ATOM 740 O O . GLN A 1 105 ? 26.233 -5.199 11.961 1.00 94.25 105 GLN A O 1
ATOM 745 N N . VAL A 1 106 ? 24.062 -4.627 11.978 1.00 89.44 106 VAL A N 1
ATOM 746 C CA . VAL A 1 106 ? 24.100 -3.917 10.686 1.00 89.44 106 VAL A CA 1
ATOM 747 C C . VAL A 1 106 ? 25.119 -2.772 10.725 1.00 89.44 106 VAL A C 1
ATOM 749 O O . VAL A 1 106 ? 25.927 -2.649 9.806 1.00 89.44 106 VAL A O 1
ATOM 752 N N . ARG A 1 107 ? 25.160 -1.974 11.805 1.00 93.00 107 ARG A N 1
ATOM 753 C CA . ARG A 1 107 ? 26.132 -0.869 11.957 1.00 93.00 107 ARG A CA 1
ATOM 754 C C . ARG A 1 107 ? 27.587 -1.328 12.008 1.00 93.00 107 ARG A C 1
ATOM 756 O O . ARG A 1 107 ? 28.459 -0.602 11.542 1.00 93.00 107 ARG A O 1
ATOM 763 N N . SER A 1 108 ? 27.859 -2.481 12.612 1.00 89.88 108 SER A N 1
ATOM 764 C CA . SER A 1 108 ? 29.226 -2.974 12.823 1.00 89.88 108 SER A CA 1
ATOM 765 C C . SER A 1 108 ? 29.756 -3.845 11.680 1.00 89.88 108 SER A C 1
ATOM 767 O O . SER A 1 108 ? 30.971 -3.985 11.558 1.00 89.88 108 SER A O 1
ATOM 769 N N . THR A 1 109 ? 28.880 -4.398 10.833 1.00 92.00 109 THR A N 1
ATOM 770 C CA . THR A 1 109 ? 29.259 -5.354 9.776 1.00 92.00 109 THR A CA 1
ATOM 771 C C . THR A 1 109 ? 28.850 -4.882 8.380 1.00 92.00 109 THR A C 1
ATOM 773 O O . THR A 1 109 ? 29.704 -4.509 7.577 1.00 92.00 109 THR A O 1
ATOM 776 N N . ALA A 1 110 ? 27.548 -4.84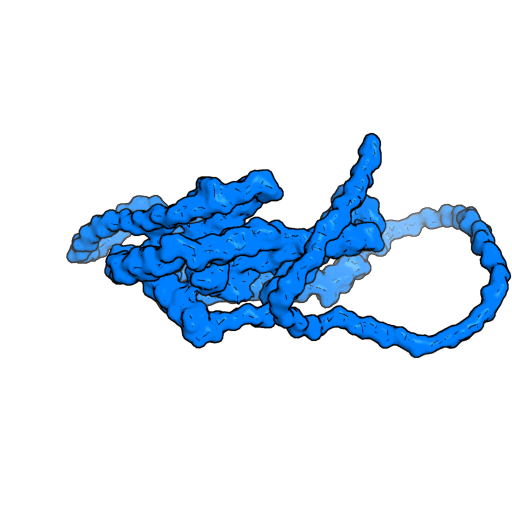8 8.102 1.00 86.50 110 ALA A N 1
ATOM 777 C CA . ALA A 1 110 ? 26.995 -4.595 6.778 1.00 86.50 110 ALA A CA 1
ATOM 778 C C . ALA A 1 110 ? 27.190 -3.145 6.305 1.00 86.50 110 ALA A C 1
ATOM 780 O O . ALA A 1 110 ? 27.549 -2.915 5.151 1.00 86.50 110 ALA A O 1
ATOM 781 N N . LEU A 1 111 ? 27.013 -2.159 7.193 1.00 84.31 111 LEU A N 1
ATOM 782 C CA . LEU A 1 111 ? 27.131 -0.741 6.845 1.00 84.31 111 LEU A CA 1
ATOM 783 C C . LEU A 1 111 ? 28.569 -0.342 6.445 1.00 84.31 111 LEU A C 1
ATOM 785 O O . LEU A 1 111 ? 28.713 0.261 5.382 1.00 84.31 111 LEU A O 1
ATOM 789 N N . PRO A 1 112 ? 29.638 -0.692 7.195 1.00 79.25 112 PRO A N 1
ATOM 790 C CA . PRO A 1 112 ? 31.014 -0.405 6.776 1.00 79.25 112 PRO A CA 1
ATOM 791 C C . PRO A 1 112 ? 31.433 -1.149 5.504 1.00 79.25 112 PRO A C 1
ATOM 793 O O . PRO A 1 112 ? 32.263 -0.645 4.751 1.00 79.25 112 PRO A O 1
ATOM 796 N N . ALA A 1 113 ? 30.869 -2.339 5.268 1.00 82.81 113 ALA A N 1
ATOM 797 C CA . ALA A 1 113 ? 31.134 -3.144 4.078 1.00 82.81 113 ALA A CA 1
ATOM 798 C C . ALA A 1 113 ? 30.323 -2.699 2.845 1.00 82.81 113 ALA A C 1
ATOM 800 O O . ALA A 1 113 ? 30.635 -3.117 1.733 1.00 82.81 113 ALA A O 1
ATOM 801 N N . GLY A 1 114 ? 29.286 -1.870 3.024 1.00 81.19 114 GLY A N 1
ATOM 802 C CA . GLY A 1 114 ? 28.330 -1.545 1.963 1.00 81.19 114 GLY A CA 1
ATOM 803 C C . GLY A 1 114 ? 27.522 -2.758 1.484 1.00 81.19 114 GLY A C 1
ATOM 804 O O . GLY A 1 114 ? 27.040 -2.757 0.354 1.00 81.19 114 GLY A O 1
ATOM 805 N N . ASP A 1 115 ? 27.385 -3.788 2.321 1.00 82.56 115 ASP A N 1
ATOM 806 C CA . ASP A 1 115 ? 26.768 -5.069 1.975 1.00 82.56 115 ASP A CA 1
ATOM 807 C C . ASP A 1 115 ? 25.267 -5.047 2.292 1.00 82.56 115 ASP A C 1
ATOM 809 O O . ASP A 1 115 ? 24.832 -5.247 3.429 1.00 82.56 115 ASP A O 1
ATOM 813 N N . TYR A 1 116 ? 24.458 -4.750 1.275 1.00 78.75 116 TYR A N 1
ATOM 814 C CA . TYR A 1 116 ? 23.007 -4.693 1.432 1.00 78.75 116 TYR A CA 1
ATOM 815 C C . TYR A 1 116 ? 22.382 -6.066 1.680 1.00 78.75 116 TYR A C 1
ATOM 817 O O . TYR A 1 116 ? 21.416 -6.145 2.435 1.00 78.75 116 TYR A O 1
ATOM 825 N N . ASP A 1 117 ? 22.913 -7.128 1.078 1.00 79.12 117 ASP A N 1
ATOM 826 C CA . ASP A 1 117 ? 22.335 -8.465 1.214 1.00 79.12 117 ASP A CA 1
ATOM 827 C C . ASP A 1 117 ? 22.549 -8.991 2.637 1.00 79.12 117 ASP A C 1
ATOM 829 O O . ASP A 1 117 ? 21.631 -9.556 3.234 1.00 79.12 117 ASP A O 1
ATOM 833 N N . LEU A 1 118 ? 23.712 -8.704 3.234 1.00 83.56 118 LEU A N 1
ATOM 834 C CA . LEU A 1 118 ? 23.952 -8.948 4.654 1.00 83.56 118 LEU A CA 1
ATOM 835 C C . LEU A 1 118 ? 23.023 -8.105 5.542 1.00 83.56 118 LEU A C 1
ATOM 837 O O . LEU A 1 118 ? 22.455 -8.634 6.497 1.00 83.56 118 LEU A O 1
ATOM 841 N N . ALA A 1 119 ? 22.827 -6.816 5.234 1.00 82.94 119 ALA A N 1
ATOM 842 C CA . ALA A 1 119 ? 21.916 -5.955 5.998 1.00 82.94 119 ALA A CA 1
ATOM 843 C C . ALA A 1 119 ? 20.455 -6.438 5.936 1.00 82.94 119 ALA A C 1
ATOM 845 O O . ALA A 1 119 ? 19.773 -6.469 6.961 1.00 82.94 119 ALA A O 1
ATOM 846 N N . ASP A 1 120 ? 19.972 -6.825 4.753 1.00 84.31 120 ASP A N 1
ATOM 847 C CA . ASP A 1 120 ? 18.616 -7.346 4.562 1.00 84.31 120 ASP A CA 1
ATOM 848 C C . ASP A 1 120 ? 18.445 -8.729 5.199 1.00 84.31 120 ASP A C 1
ATOM 850 O O . ASP A 1 120 ? 17.398 -9.000 5.783 1.00 84.31 120 ASP A O 1
ATOM 854 N N . GLY A 1 121 ? 19.480 -9.574 5.161 1.00 86.75 121 GLY A N 1
ATOM 855 C CA . GLY A 1 121 ? 19.509 -10.851 5.870 1.00 86.75 121 GLY A CA 1
ATOM 856 C C . GLY A 1 121 ? 19.393 -10.684 7.386 1.00 86.75 121 GLY A C 1
ATOM 857 O O . GLY A 1 121 ? 18.547 -11.325 8.002 1.00 86.75 121 GLY A O 1
ATOM 858 N N . ILE A 1 122 ? 20.170 -9.770 7.982 1.00 86.81 122 ILE A N 1
ATOM 859 C CA . ILE A 1 122 ? 20.086 -9.452 9.420 1.00 86.81 122 ILE A CA 1
ATOM 860 C C . ILE A 1 122 ? 18.688 -8.934 9.779 1.00 86.81 122 ILE A C 1
ATOM 862 O O . ILE A 1 122 ? 18.100 -9.371 10.766 1.00 86.81 122 ILE A O 1
ATOM 866 N N . ARG A 1 123 ? 18.134 -8.027 8.964 1.00 94.31 123 ARG A N 1
ATOM 867 C CA . ARG A 1 123 ? 16.777 -7.498 9.157 1.00 94.31 123 ARG A CA 1
ATOM 868 C C . ARG A 1 123 ? 15.732 -8.613 9.124 1.00 94.31 123 ARG A C 1
ATOM 870 O O . ARG A 1 123 ? 14.882 -8.662 10.005 1.00 94.31 123 ARG A O 1
ATOM 877 N N . LYS A 1 124 ? 15.784 -9.493 8.118 1.00 89.44 124 LYS A N 1
ATOM 878 C CA . LYS A 1 124 ? 14.859 -10.629 7.980 1.00 89.44 124 LYS A CA 1
ATOM 879 C C . LYS A 1 124 ? 14.944 -11.567 9.175 1.00 89.44 124 LYS A C 1
ATOM 881 O O . LYS A 1 124 ? 13.910 -11.839 9.767 1.00 89.44 124 LYS A O 1
ATOM 886 N N . GLN A 1 125 ? 16.154 -11.965 9.570 1.00 93.00 125 GLN A N 1
ATOM 887 C CA . GLN A 1 125 ? 16.350 -12.848 10.719 1.00 93.00 125 GLN A CA 1
ATOM 888 C C . GLN A 1 125 ? 15.783 -12.234 12.002 1.00 93.00 125 GLN A C 1
ATOM 890 O O . GLN A 1 125 ? 15.095 -12.911 12.751 1.00 93.00 125 GLN A O 1
ATOM 895 N N . ALA A 1 126 ? 16.003 -10.938 12.236 1.00 91.44 126 ALA A N 1
ATOM 896 C CA . ALA A 1 126 ? 15.476 -10.262 13.418 1.00 91.44 126 ALA A CA 1
ATOM 897 C C . ALA A 1 126 ? 13.938 -10.273 13.469 1.00 91.44 126 ALA A C 1
ATOM 899 O O . ALA A 1 126 ? 13.351 -10.451 14.534 1.00 91.44 126 ALA A O 1
ATOM 900 N N . TRP A 1 127 ? 13.278 -10.104 12.321 1.00 86.94 127 TRP A N 1
ATOM 901 C CA . TRP A 1 127 ? 11.820 -10.186 12.231 1.00 86.94 127 TRP A CA 1
ATOM 902 C C . TRP A 1 127 ? 11.298 -11.627 12.337 1.00 86.94 127 TRP A C 1
ATOM 904 O O . TRP A 1 127 ? 10.256 -11.838 12.956 1.00 86.94 127 TRP A O 1
ATOM 914 N N . GLU A 1 128 ? 12.028 -12.611 11.808 1.00 88.12 128 GLU A N 1
ATOM 915 C CA . GLU A 1 128 ? 11.733 -14.038 11.997 1.00 88.12 128 GLU A CA 1
ATOM 916 C C . GLU A 1 128 ? 11.859 -14.439 13.475 1.00 88.12 128 GLU A C 1
ATOM 918 O O . GLU A 1 128 ? 10.934 -15.030 14.021 1.00 88.12 128 GLU A O 1
ATOM 923 N N . ASP A 1 129 ? 12.915 -14.011 14.174 1.00 86.38 129 ASP A N 1
ATOM 924 C CA . ASP A 1 129 ? 13.113 -14.277 15.606 1.00 86.38 129 ASP A CA 1
ATOM 925 C C . ASP A 1 129 ? 11.976 -13.685 16.464 1.00 86.38 129 ASP A C 1
ATOM 927 O O . ASP A 1 129 ? 11.552 -14.272 17.463 1.00 86.38 129 ASP A O 1
ATOM 931 N N . ILE A 1 130 ? 11.444 -12.521 16.075 1.00 85.75 130 ILE A N 1
ATOM 932 C CA . ILE A 1 130 ? 10.286 -11.888 16.730 1.00 85.75 130 ILE A CA 1
ATOM 933 C C . ILE A 1 130 ? 9.009 -12.691 16.495 1.00 85.75 130 ILE A C 1
ATOM 935 O O . ILE A 1 130 ? 8.201 -12.837 17.418 1.00 85.75 130 ILE A O 1
ATOM 939 N N . GLN A 1 131 ? 8.827 -13.212 15.282 1.00 80.56 131 GLN A N 1
ATOM 940 C CA . GLN A 1 131 ? 7.707 -14.078 14.933 1.00 80.56 131 GLN A CA 1
ATOM 941 C C . GLN A 1 131 ? 7.797 -15.429 15.664 1.00 80.56 131 GLN A C 1
ATOM 943 O O . GLN A 1 131 ? 6.788 -15.926 16.171 1.00 80.56 131 GLN A O 1
ATOM 948 N N . ASP A 1 132 ? 8.996 -15.984 15.807 1.00 77.50 132 ASP A N 1
ATOM 949 C CA . ASP A 1 132 ? 9.255 -17.206 16.565 1.00 77.50 132 ASP A CA 1
ATOM 950 C C . ASP A 1 132 ? 9.015 -16.995 18.067 1.00 77.50 132 ASP A C 1
ATOM 952 O O . ASP A 1 132 ? 8.385 -17.831 18.714 1.00 77.50 132 ASP A O 1
ATOM 956 N N . GLN A 1 133 ? 9.394 -15.841 18.632 1.00 73.94 133 GLN A N 1
ATOM 957 C CA . GLN A 1 133 ? 9.009 -15.481 20.004 1.00 73.94 133 GLN A CA 1
ATOM 958 C C . GLN A 1 133 ? 7.493 -15.331 20.178 1.00 73.94 133 GLN A C 1
ATOM 960 O O . GLN A 1 133 ? 6.963 -15.699 21.226 1.00 73.94 133 GLN A O 1
ATOM 965 N N . ALA A 1 134 ? 6.788 -14.813 19.169 1.00 62.22 134 ALA A N 1
ATOM 966 C CA . ALA A 1 134 ? 5.334 -14.663 19.205 1.00 62.22 134 ALA A CA 1
ATOM 967 C C . ALA A 1 134 ? 4.588 -16.005 19.079 1.00 62.22 134 ALA A C 1
ATOM 969 O O . ALA A 1 134 ? 3.442 -16.117 19.517 1.00 62.22 134 ALA A O 1
ATOM 970 N N . THR A 1 135 ? 5.225 -17.025 18.495 1.00 56.78 135 THR A N 1
ATOM 971 C CA . THR A 1 135 ? 4.631 -18.350 18.243 1.00 56.78 135 THR A CA 1
ATOM 972 C C . THR A 1 135 ? 5.144 -19.448 19.181 1.00 56.78 135 THR A C 1
ATOM 974 O O . THR A 1 135 ? 4.552 -20.531 19.238 1.00 56.78 135 THR A O 1
ATOM 977 N N . ALA A 1 136 ? 6.189 -19.181 19.969 1.00 47.06 136 ALA A N 1
ATOM 978 C CA . ALA A 1 136 ? 6.693 -20.105 20.973 1.00 47.06 136 ALA A CA 1
ATOM 979 C C . ALA A 1 136 ? 5.660 -20.324 22.103 1.00 47.06 136 ALA A C 1
ATOM 981 O O . ALA A 1 136 ? 5.178 -19.361 22.708 1.00 47.06 136 ALA A O 1
ATOM 982 N N . PRO A 1 137 ? 5.323 -21.580 22.459 1.00 43.75 137 PRO A N 1
ATOM 983 C CA . PRO A 1 137 ? 4.465 -21.849 23.605 1.00 43.75 137 PRO A CA 1
ATOM 984 C C . PRO A 1 137 ? 5.171 -21.409 24.893 1.00 43.75 137 PRO A C 1
ATOM 986 O O . PRO A 1 137 ? 6.317 -21.783 25.144 1.00 43.75 137 PRO A O 1
ATOM 989 N N . ALA A 1 138 ? 4.474 -20.617 25.713 1.00 41.06 138 ALA A N 1
ATOM 990 C CA . ALA A 1 138 ? 5.006 -20.038 26.943 1.00 41.06 138 ALA A CA 1
ATOM 991 C C . ALA A 1 138 ? 5.642 -21.105 27.856 1.00 41.06 138 ALA A C 1
ATOM 993 O O . ALA A 1 138 ? 4.952 -21.933 28.456 1.00 41.06 138 ALA A O 1
ATOM 994 N N . GLY A 1 139 ? 6.971 -21.059 27.976 1.00 36.47 139 GLY A N 1
ATOM 995 C CA . GLY A 1 139 ? 7.768 -21.974 28.781 1.00 36.47 139 GLY A CA 1
ATOM 996 C C . GLY A 1 139 ? 8.754 -21.237 29.685 1.00 36.47 139 GLY A C 1
ATOM 997 O O . GLY A 1 139 ? 9.783 -20.764 29.227 1.00 36.47 139 GLY A O 1
ATOM 998 N N . ALA A 1 140 ? 8.436 -21.250 30.984 1.00 39.34 140 ALA A N 1
ATOM 999 C CA . ALA A 1 140 ? 9.310 -21.037 32.144 1.00 39.34 140 ALA A CA 1
ATOM 1000 C C . ALA A 1 140 ? 9.810 -19.608 32.460 1.00 39.34 140 ALA A C 1
ATOM 1002 O O . ALA A 1 140 ? 10.957 -19.246 32.226 1.00 39.34 140 ALA A O 1
ATOM 1003 N N . GLY A 1 141 ? 8.977 -18.871 33.201 1.00 29.88 141 GLY A N 1
ATOM 1004 C CA . GLY A 1 141 ? 9.399 -17.781 34.084 1.00 29.88 141 GLY A CA 1
ATOM 1005 C C . GLY A 1 141 ? 8.376 -17.592 35.204 1.00 29.88 141 GLY A C 1
ATOM 1006 O O . GLY A 1 141 ? 7.269 -17.125 34.965 1.00 29.88 141 GLY A O 1
ATOM 1007 N N . ALA A 1 142 ? 8.707 -18.035 36.416 1.00 41.16 142 ALA A N 1
ATOM 1008 C CA . ALA A 1 142 ? 7.835 -17.983 37.584 1.00 41.16 142 ALA A CA 1
ATOM 1009 C C . ALA A 1 142 ? 7.555 -16.538 38.041 1.00 41.16 142 ALA A C 1
ATOM 1011 O O . ALA A 1 142 ? 8.489 -15.768 38.244 1.00 41.16 142 ALA A O 1
ATOM 1012 N N . GLY A 1 143 ? 6.286 -16.201 38.303 1.00 31.67 143 GLY A N 1
ATOM 1013 C CA . GLY A 1 143 ? 5.930 -14.976 39.026 1.00 31.67 143 GLY A CA 1
ATOM 1014 C C . GLY A 1 143 ? 4.456 -14.577 38.928 1.00 31.67 143 GLY A C 1
ATOM 1015 O O . GLY A 1 143 ? 4.016 -14.131 37.883 1.00 31.67 143 GLY A O 1
ATOM 1016 N N . ALA A 1 144 ? 3.735 -14.739 40.045 1.00 36.72 144 ALA A N 1
ATOM 1017 C CA . ALA A 1 144 ? 2.458 -14.124 40.443 1.00 36.72 144 ALA A CA 1
ATOM 1018 C C . ALA A 1 144 ? 1.347 -13.946 39.380 1.00 36.72 144 ALA A C 1
ATOM 1020 O O . ALA A 1 144 ? 1.386 -13.082 38.511 1.00 36.72 144 ALA A O 1
ATOM 1021 N N . GLY A 1 145 ? 0.279 -14.732 39.543 1.00 42.25 145 GLY A N 1
ATOM 1022 C CA . GLY A 1 145 ? -0.876 -14.761 38.656 1.00 42.25 145 GLY A CA 1
ATOM 1023 C C . GLY A 1 145 ? -1.578 -13.418 38.442 1.00 42.25 145 GLY A C 1
ATOM 1024 O O . GLY A 1 145 ? -2.149 -12.840 39.364 1.00 42.25 145 GLY A O 1
ATOM 1025 N N . VAL A 1 146 ? -1.669 -13.040 37.170 1.00 33.88 146 VAL A N 1
ATOM 1026 C CA . VAL A 1 146 ? -2.804 -12.313 36.605 1.00 33.88 146 VAL A CA 1
ATOM 1027 C C . VAL A 1 146 ? -3.424 -13.256 35.582 1.00 33.88 146 VAL A C 1
ATOM 1029 O O . VAL A 1 146 ? -2.832 -13.550 34.547 1.00 33.88 146 VAL A O 1
ATOM 1032 N N . ARG A 1 147 ? -4.608 -13.794 35.885 1.00 32.59 147 ARG A N 1
ATOM 1033 C CA . ARG A 1 147 ? -5.419 -14.471 34.871 1.00 32.59 147 ARG A CA 1
ATOM 1034 C C . ARG A 1 147 ? -5.986 -13.386 33.961 1.00 32.59 147 ARG A C 1
ATOM 1036 O O . ARG A 1 147 ? -7.059 -12.864 34.243 1.00 32.59 147 ARG A O 1
ATOM 1043 N N . VAL A 1 148 ? -5.266 -13.033 32.899 1.00 39.31 148 VAL A N 1
ATOM 1044 C CA . VAL A 1 148 ? -5.895 -12.363 31.760 1.00 39.31 148 VAL A CA 1
ATOM 1045 C C . VAL A 1 148 ? -6.742 -13.440 31.096 1.00 39.31 148 VAL A C 1
ATOM 1047 O O . VAL A 1 148 ? -6.221 -14.387 30.513 1.00 39.31 148 VAL A O 1
ATOM 1050 N N . SER A 1 149 ? -8.056 -13.376 31.293 1.00 41.25 149 SER A N 1
ATOM 1051 C CA . SER A 1 149 ? -8.989 -14.144 30.477 1.00 41.25 149 SER A CA 1
ATOM 1052 C C . SER A 1 149 ? -8.677 -13.823 29.020 1.00 41.25 149 SER A C 1
ATOM 1054 O O . SER A 1 149 ? -8.768 -12.656 28.646 1.00 41.25 149 SER A O 1
ATOM 1056 N N . ALA A 1 150 ? -8.277 -14.826 28.235 1.00 44.62 150 ALA A N 1
ATOM 1057 C CA . ALA A 1 150 ? -8.135 -14.689 26.794 1.00 44.62 150 ALA A CA 1
ATOM 1058 C C . ALA A 1 150 ? -9.475 -14.186 26.246 1.00 44.62 150 ALA A C 1
ATOM 1060 O O . ALA A 1 150 ? -10.457 -14.930 26.198 1.00 44.62 150 ALA A O 1
ATOM 1061 N N . VAL A 1 151 ? -9.546 -12.892 25.939 1.00 53.59 151 VAL A N 1
ATOM 1062 C CA . VAL A 1 151 ? -10.668 -12.326 25.202 1.00 53.59 151 VAL A CA 1
ATOM 1063 C C . VAL A 1 151 ? -10.531 -12.922 23.810 1.00 53.59 151 VAL A C 1
ATOM 1065 O O . VAL A 1 151 ? -9.493 -12.752 23.175 1.00 53.59 151 VAL A O 1
ATOM 1068 N N . ALA A 1 152 ? -11.517 -13.712 23.384 1.00 64.12 152 ALA A N 1
ATOM 1069 C CA . ALA A 1 152 ? -11.529 -14.241 22.028 1.00 64.12 152 ALA A CA 1
ATOM 1070 C C . ALA A 1 152 ? -11.417 -13.058 21.058 1.00 64.12 152 ALA A C 1
ATOM 1072 O O . ALA A 1 152 ? -12.181 -12.099 21.196 1.00 64.12 152 ALA A O 1
ATOM 1073 N N . SER A 1 153 ? -10.447 -13.106 20.139 1.00 74.25 153 SER A N 1
ATOM 1074 C CA . SER A 1 153 ? -10.313 -12.073 19.120 1.00 74.25 153 SER A CA 1
ATOM 1075 C C . SER A 1 153 ? -11.571 -12.072 18.269 1.00 74.25 153 SER A C 1
ATOM 1077 O O . SER A 1 153 ? -12.080 -13.109 17.840 1.00 74.25 153 SER A O 1
ATOM 1079 N N . GLU A 1 154 ? -12.116 -10.889 18.083 1.00 89.25 154 GLU A N 1
ATOM 1080 C CA . GLU A 1 154 ? -13.272 -10.669 17.262 1.00 89.25 154 GLU A CA 1
ATOM 1081 C C . GLU A 1 154 ? -12.829 -10.243 15.871 1.00 89.25 154 GLU A C 1
ATOM 1083 O O . GLU A 1 154 ? -12.170 -9.213 15.716 1.00 89.25 154 GLU A O 1
ATOM 1088 N N . LYS A 1 155 ? -13.236 -11.021 14.870 1.00 93.50 155 LYS A N 1
ATOM 1089 C CA . LYS A 1 155 ? -12.974 -10.757 13.460 1.00 93.50 155 LYS A CA 1
ATOM 1090 C C . LYS A 1 155 ? -14.114 -9.970 12.815 1.00 93.50 155 LYS A C 1
ATOM 1092 O O . LYS A 1 155 ? -15.287 -10.286 13.021 1.00 93.50 155 LYS A O 1
ATOM 1097 N N . HIS A 1 156 ? -13.775 -8.987 11.989 1.00 95.50 156 HIS A N 1
ATOM 1098 C CA . HIS A 1 156 ? -14.715 -8.236 11.169 1.00 95.50 156 HIS A CA 1
ATOM 1099 C C . HIS A 1 156 ? -14.615 -8.640 9.698 1.00 95.50 156 HIS A C 1
ATOM 1101 O O . HIS A 1 156 ? -13.641 -8.342 9.008 1.00 95.50 156 HIS A O 1
ATOM 1107 N N . GLU A 1 157 ? -15.658 -9.290 9.195 1.00 94.75 157 GLU A N 1
ATOM 1108 C CA . GLU A 1 157 ? -15.794 -9.563 7.768 1.00 94.75 157 GLU A CA 1
ATOM 1109 C C . GLU A 1 157 ? -16.353 -8.329 7.064 1.00 94.75 157 GLU A C 1
ATOM 1111 O O . GLU A 1 157 ? -17.497 -7.914 7.283 1.00 94.75 157 GLU A O 1
ATOM 1116 N N . VAL A 1 158 ? -15.525 -7.721 6.221 1.00 94.56 158 VAL A N 1
ATOM 1117 C CA . VAL A 1 158 ? -15.922 -6.557 5.443 1.00 94.56 158 VAL A CA 1
ATOM 1118 C C . VAL A 1 158 ? -16.711 -7.019 4.229 1.00 94.56 158 VAL A C 1
ATOM 1120 O O . VAL A 1 158 ? -16.375 -8.001 3.572 1.00 94.56 158 VAL A O 1
ATOM 1123 N N . GLU A 1 159 ? -17.761 -6.270 3.891 1.00 93.56 159 GLU A N 1
ATOM 1124 C CA . GLU A 1 159 ? -18.531 -6.537 2.682 1.00 93.56 159 GLU A CA 1
ATOM 1125 C C . GLU A 1 159 ? -17.610 -6.627 1.457 1.00 93.56 159 GLU A C 1
ATOM 1127 O O . GLU A 1 159 ? -16.735 -5.775 1.266 1.00 93.56 159 GLU A O 1
ATOM 1132 N N . CYS A 1 160 ? -17.840 -7.636 0.619 1.00 93.31 160 CYS A N 1
ATOM 1133 C CA . CYS A 1 160 ? -16.939 -7.980 -0.471 1.00 93.31 160 CYS A CA 1
ATOM 1134 C C . CYS A 1 160 ? -16.722 -6.835 -1.478 1.00 93.31 160 CYS A C 1
ATOM 1136 O O . CYS A 1 160 ? -17.543 -5.921 -1.667 1.00 93.31 160 CYS A O 1
ATOM 1138 N N . PHE A 1 161 ? -15.568 -6.882 -2.129 1.00 95.50 161 PHE A N 1
ATOM 1139 C CA . PHE A 1 161 ? -15.097 -5.910 -3.097 1.00 95.50 161 PHE A CA 1
ATOM 1140 C C . PHE A 1 161 ? -15.384 -6.399 -4.520 1.00 95.50 161 PHE A C 1
ATOM 1142 O O . PHE A 1 161 ? -14.612 -7.164 -5.081 1.00 95.50 161 PHE A O 1
ATOM 1149 N N . GLU A 1 162 ? -16.469 -5.900 -5.118 1.00 93.75 1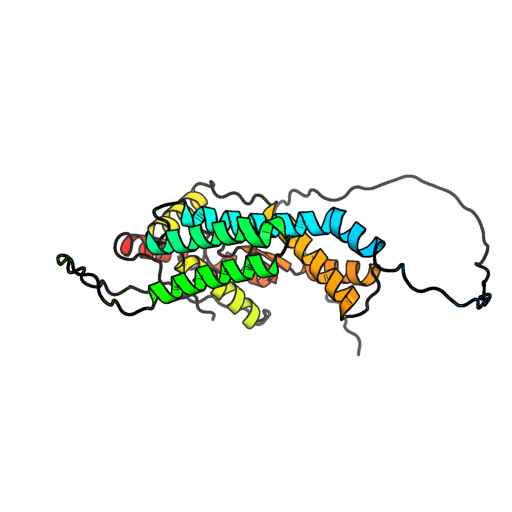62 GLU A N 1
ATOM 1150 C CA . GLU A 1 162 ? -16.926 -6.320 -6.458 1.00 93.75 162 GLU A CA 1
ATOM 1151 C C . GLU A 1 162 ? -15.874 -6.095 -7.565 1.00 93.75 162 GLU A C 1
ATOM 1153 O O . GLU A 1 162 ? -15.486 -4.956 -7.847 1.00 93.75 162 GLU A O 1
ATOM 1158 N N . VAL A 1 163 ? -15.449 -7.141 -8.260 1.00 91.75 163 VAL A N 1
ATOM 1159 C CA . VAL A 1 163 ? -14.439 -7.089 -9.322 1.00 91.75 163 VAL A CA 1
ATOM 1160 C C . VAL A 1 163 ? -15.123 -7.085 -10.682 1.00 91.75 163 VAL A C 1
ATOM 1162 O O . VAL A 1 163 ? -15.977 -7.908 -10.989 1.00 91.75 163 VAL A O 1
ATOM 1165 N N . SER A 1 164 ? -14.725 -6.146 -11.538 1.00 92.25 164 SER A N 1
ATOM 1166 C CA . SER A 1 164 ? -15.162 -6.138 -12.935 1.00 92.25 164 SER A CA 1
ATOM 1167 C C . SER A 1 164 ? -14.357 -7.150 -13.748 1.00 92.25 164 SER A C 1
ATOM 1169 O O . SER A 1 164 ? -13.133 -7.147 -13.659 1.00 92.25 164 SER A O 1
ATOM 1171 N N . ASP A 1 165 ? -15.021 -7.899 -14.631 1.00 92.00 165 ASP A N 1
ATOM 1172 C CA . ASP A 1 165 ? -14.401 -8.910 -15.512 1.00 92.00 165 ASP A CA 1
ATOM 1173 C C . ASP A 1 165 ? -13.267 -8.386 -16.409 1.00 92.00 165 ASP A C 1
ATOM 1175 O O . ASP A 1 165 ? -12.489 -9.158 -16.960 1.00 92.00 165 ASP A O 1
ATOM 1179 N N . LYS A 1 166 ? -13.156 -7.064 -16.578 1.00 91.62 166 LYS A N 1
ATOM 1180 C CA . LYS A 1 166 ? -12.068 -6.436 -17.341 1.00 91.62 166 LYS A CA 1
ATOM 1181 C C . LYS A 1 166 ? -10.735 -6.380 -16.587 1.00 91.62 166 LYS A C 1
ATOM 1183 O O . LYS A 1 166 ? -9.741 -5.955 -17.170 1.00 9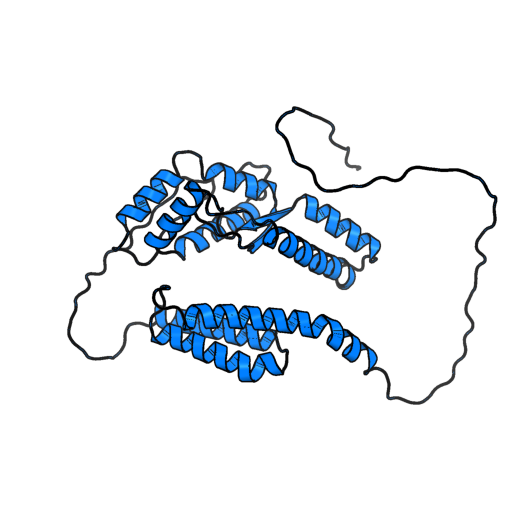1.62 166 LYS A O 1
ATOM 1188 N N . TYR A 1 167 ? -10.734 -6.664 -15.287 1.00 91.31 167 TYR A N 1
ATOM 1189 C CA . TYR A 1 167 ? -9.543 -6.609 -14.451 1.00 91.31 167 TYR A CA 1
ATOM 1190 C C . TYR A 1 167 ? -8.975 -8.000 -14.219 1.00 91.31 167 TYR A C 1
ATOM 1192 O O . TYR A 1 167 ? -9.712 -8.968 -14.054 1.00 91.31 167 TYR A O 1
ATOM 1200 N N . ASP A 1 168 ? -7.648 -8.063 -14.168 1.00 87.94 168 ASP A N 1
ATOM 1201 C CA . ASP A 1 168 ? -6.941 -9.241 -13.697 1.00 87.94 168 ASP A CA 1
ATOM 1202 C C . ASP A 1 168 ? -7.281 -9.478 -12.219 1.00 87.94 168 ASP A C 1
ATOM 1204 O O . ASP A 1 168 ? -7.079 -8.598 -11.374 1.00 87.94 168 ASP A O 1
ATOM 1208 N N . ARG A 1 169 ? -7.888 -10.633 -11.928 1.00 91.31 169 ARG A N 1
ATOM 1209 C CA . ARG A 1 169 ? -8.417 -10.939 -10.594 1.00 91.31 169 ARG A CA 1
ATOM 1210 C C . ARG A 1 169 ? -7.298 -11.250 -9.598 1.00 91.31 169 ARG A C 1
ATOM 1212 O O . ARG A 1 169 ? -7.472 -10.965 -8.417 1.00 91.31 169 ARG A O 1
ATOM 1219 N N . ASP A 1 170 ? -6.154 -11.749 -10.057 1.00 90.94 170 ASP A N 1
ATOM 1220 C CA . ASP A 1 170 ? -5.017 -12.058 -9.186 1.00 90.94 170 ASP A CA 1
ATOM 1221 C C . ASP A 1 170 ? -4.313 -10.768 -8.734 1.00 90.94 170 ASP A C 1
ATOM 1223 O O . ASP A 1 170 ? -4.148 -10.556 -7.536 1.00 90.94 170 ASP A O 1
ATOM 1227 N N . GLU A 1 171 ? -4.042 -9.822 -9.640 1.00 89.81 171 GLU A N 1
ATOM 1228 C CA . GLU A 1 171 ? -3.546 -8.481 -9.280 1.00 89.81 171 GLU A CA 1
ATOM 1229 C C . GLU A 1 171 ? -4.546 -7.731 -8.384 1.00 89.81 171 GLU A C 1
ATOM 1231 O O . GLU A 1 171 ? -4.145 -6.988 -7.485 1.00 89.81 171 GLU A O 1
ATOM 1236 N N . TYR A 1 172 ? -5.855 -7.919 -8.596 1.00 94.19 172 TYR A N 1
ATOM 1237 C CA . TYR A 1 172 ? -6.876 -7.354 -7.712 1.00 94.19 172 TYR A CA 1
ATOM 1238 C C . TYR A 1 172 ? -6.761 -7.909 -6.290 1.00 94.19 172 TYR A C 1
ATOM 1240 O O . TYR A 1 172 ? -6.742 -7.138 -5.329 1.00 94.19 172 TYR A O 1
ATOM 1248 N N . ARG A 1 173 ? -6.664 -9.236 -6.162 1.00 93.62 173 ARG A N 1
ATOM 1249 C CA . ARG A 1 173 ? -6.515 -9.928 -4.878 1.00 93.62 173 ARG A CA 1
ATOM 1250 C C . ARG A 1 173 ? -5.216 -9.566 -4.182 1.00 93.62 173 ARG A C 1
ATOM 1252 O O . ARG A 1 173 ? -5.251 -9.302 -2.989 1.00 93.62 173 ARG A O 1
ATOM 1259 N N . ASP A 1 174 ? -4.109 -9.458 -4.906 1.00 91.44 174 ASP A N 1
ATOM 1260 C CA . ASP A 1 174 ? -2.825 -9.042 -4.339 1.00 91.44 174 ASP A CA 1
ATOM 1261 C C . ASP A 1 174 ? -2.891 -7.632 -3.748 1.00 91.44 174 ASP A C 1
ATOM 1263 O O . ASP A 1 174 ? -2.384 -7.381 -2.652 1.00 91.44 174 ASP A O 1
ATOM 1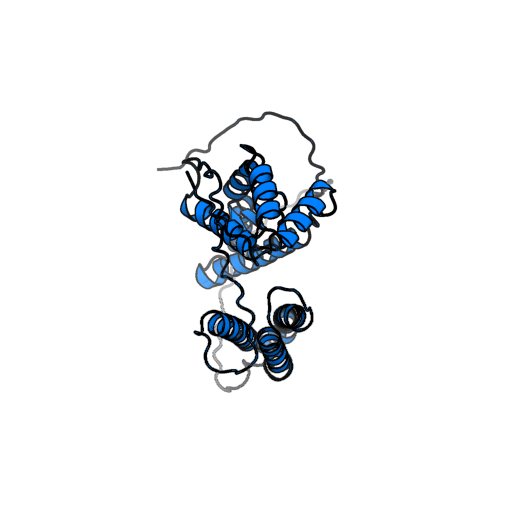267 N N . GLN A 1 175 ? -3.531 -6.698 -4.459 1.00 94.56 175 GLN A N 1
ATOM 1268 C CA . GLN A 1 175 ? -3.731 -5.344 -3.947 1.00 94.56 175 GLN A CA 1
ATOM 1269 C C . GLN A 1 175 ? -4.677 -5.320 -2.745 1.00 94.56 175 GLN A C 1
ATOM 1271 O O . GLN A 1 175 ? -4.430 -4.568 -1.805 1.00 94.56 175 GLN A O 1
ATOM 1276 N N . LEU A 1 176 ? -5.748 -6.117 -2.758 1.00 96.12 176 LEU A N 1
ATOM 1277 C CA . LEU A 1 176 ? -6.702 -6.173 -1.651 1.00 96.12 176 LEU A CA 1
ATOM 1278 C C . LEU A 1 176 ? -6.074 -6.805 -0.402 1.00 96.12 176 LEU A C 1
ATOM 1280 O O . LEU A 1 176 ? -6.163 -6.238 0.685 1.00 96.12 176 LEU A O 1
ATOM 1284 N N . LYS A 1 177 ? -5.355 -7.915 -0.579 1.00 94.56 177 LYS A N 1
ATOM 1285 C CA . LYS A 1 177 ? -4.646 -8.624 0.484 1.00 94.56 177 LYS A CA 1
ATOM 1286 C C . LYS A 1 177 ? -3.609 -7.740 1.161 1.00 94.56 177 LYS A C 1
ATOM 1288 O O . LYS A 1 177 ? -3.539 -7.722 2.382 1.00 94.56 177 LYS A O 1
ATOM 1293 N N . LYS A 1 178 ? -2.843 -6.945 0.406 1.00 95.88 178 LYS A N 1
ATOM 1294 C CA . LYS A 1 178 ? -1.876 -6.036 1.036 1.00 95.88 178 LYS A CA 1
ATOM 1295 C C . LYS A 1 178 ? -2.547 -4.989 1.935 1.00 95.88 178 LYS A C 1
ATOM 1297 O O . LYS A 1 178 ? -1.975 -4.629 2.963 1.00 95.88 178 LYS A O 1
ATOM 1302 N N . GLN A 1 179 ? -3.745 -4.527 1.571 1.00 97.12 179 GLN A N 1
ATOM 1303 C CA . GLN A 1 179 ? -4.518 -3.604 2.408 1.00 97.12 179 GLN A CA 1
ATOM 1304 C C . GLN A 1 179 ? -5.067 -4.291 3.655 1.00 97.12 179 GLN A C 1
ATOM 1306 O O . GLN A 1 179 ? -5.058 -3.684 4.721 1.00 97.12 179 GLN A O 1
ATOM 1311 N N . GLU A 1 180 ? -5.501 -5.547 3.539 1.00 97.12 180 GLU A N 1
ATOM 1312 C CA . GLU A 1 180 ? -5.877 -6.370 4.691 1.00 97.12 180 GLU A CA 1
ATOM 1313 C C . GLU A 1 180 ? -4.695 -6.553 5.651 1.00 97.12 180 GLU A C 1
ATOM 1315 O O . GLU A 1 180 ? -4.833 -6.300 6.843 1.00 97.12 180 GLU A O 1
ATOM 1320 N N . GLU A 1 181 ? -3.521 -6.919 5.131 1.00 94.31 181 GLU A N 1
ATOM 1321 C CA . GLU A 1 181 ? -2.298 -7.085 5.922 1.00 94.31 181 GLU A CA 1
ATOM 1322 C C . GLU A 1 181 ? -1.929 -5.799 6.668 1.00 94.31 181 GLU A C 1
ATOM 1324 O O . GLU A 1 181 ? -1.623 -5.840 7.853 1.00 94.31 181 GLU A O 1
ATOM 1329 N N . GLU A 1 182 ? -1.980 -4.647 5.993 1.00 94.12 182 GLU A N 1
ATOM 1330 C CA . GLU A 1 182 ? -1.659 -3.358 6.612 1.00 94.12 182 GLU A CA 1
ATOM 1331 C C . GLU A 1 182 ? -2.718 -2.922 7.641 1.00 94.12 182 GLU A C 1
ATOM 1333 O O . GLU A 1 182 ? -2.375 -2.311 8.650 1.00 94.12 182 GLU A O 1
ATOM 1338 N N . LEU A 1 183 ? -3.999 -3.244 7.422 1.00 95.62 183 LEU A N 1
ATOM 1339 C CA . LEU A 1 183 ? -5.057 -3.027 8.415 1.00 95.62 183 LEU A CA 1
ATOM 1340 C C . LEU A 1 183 ? -4.830 -3.874 9.661 1.00 95.62 183 LEU A C 1
ATOM 1342 O O . LEU A 1 183 ? -4.866 -3.342 10.768 1.00 95.62 183 LEU A O 1
ATOM 1346 N N . ASN A 1 184 ? -4.572 -5.164 9.467 1.00 94.56 184 ASN A N 1
ATOM 1347 C CA . ASN A 1 184 ? -4.399 -6.139 10.539 1.00 94.56 184 ASN A CA 1
ATOM 1348 C C . ASN A 1 184 ? -3.057 -6.006 11.262 1.00 94.56 184 ASN A C 1
ATOM 1350 O O . ASN A 1 184 ? -2.856 -6.656 12.283 1.00 94.56 184 ASN A O 1
ATOM 1354 N N . ASP A 1 185 ? -2.145 -5.164 10.770 1.00 92.12 185 ASP A N 1
ATOM 1355 C CA . ASP A 1 185 ? -0.918 -4.818 11.485 1.00 92.12 185 ASP A CA 1
ATOM 1356 C C . ASP A 1 185 ? -1.114 -3.683 12.507 1.00 92.12 185 ASP A C 1
ATOM 1358 O O . ASP A 1 185 ? -0.314 -3.546 13.432 1.00 92.12 185 ASP A O 1
ATOM 1362 N N . MET A 1 186 ? -2.197 -2.905 12.393 1.00 88.38 186 MET A N 1
ATOM 1363 C CA . MET A 1 186 ? -2.488 -1.774 13.280 1.00 88.38 186 MET A CA 1
ATOM 1364 C C . MET A 1 186 ? -3.308 -2.176 14.508 1.00 88.38 186 MET A C 1
ATOM 1366 O O . MET A 1 186 ? -4.160 -3.069 14.448 1.00 88.38 186 MET A O 1
ATOM 1370 N N . SER A 1 187 ? -3.129 -1.434 15.606 1.00 93.94 187 SER A N 1
ATOM 1371 C CA . SER A 1 187 ? -4.082 -1.475 16.720 1.00 93.94 187 SER A CA 1
ATOM 1372 C C . SER A 1 187 ? -5.389 -0.753 16.368 1.00 93.94 187 SER A C 1
ATOM 1374 O O . SER A 1 187 ? -5.405 0.116 15.486 1.00 93.94 187 SER A O 1
ATOM 1376 N N . PRO A 1 188 ? -6.499 -1.046 17.069 1.00 93.81 188 PRO A N 1
ATOM 1377 C CA . PRO A 1 188 ? -7.753 -0.323 16.863 1.00 93.81 188 PRO A CA 1
ATOM 1378 C C . PRO A 1 188 ? -7.625 1.184 17.121 1.00 93.81 188 PRO A C 1
ATOM 1380 O O . PRO A 1 188 ? -8.203 1.996 16.399 1.00 93.81 188 PRO A O 1
ATOM 1383 N N . GLU A 1 189 ? -6.841 1.575 18.129 1.00 92.75 189 GLU A N 1
ATOM 1384 C CA . GLU A 1 189 ? -6.534 2.972 18.444 1.00 92.75 189 GLU A CA 1
ATOM 1385 C C . GLU A 1 189 ? -5.797 3.661 17.297 1.00 92.75 189 GLU A C 1
ATOM 1387 O O . GLU A 1 189 ? -6.184 4.761 16.902 1.00 92.75 189 GLU A O 1
ATOM 1392 N N . GLU A 1 190 ? -4.767 3.009 16.754 1.00 90.94 190 GLU A N 1
ATOM 1393 C CA . GLU A 1 190 ? -3.976 3.544 15.650 1.00 90.94 190 GLU A CA 1
ATOM 1394 C C . GLU A 1 190 ? -4.814 3.690 14.376 1.00 90.94 190 GLU A C 1
ATOM 1396 O O . GLU A 1 190 ? -4.756 4.729 13.716 1.00 90.94 190 GLU A O 1
ATOM 1401 N N . TYR A 1 191 ? -5.647 2.696 14.054 1.00 96.25 191 TYR A N 1
ATOM 1402 C CA . TYR A 1 191 ? -6.584 2.790 12.936 1.00 96.25 191 TYR A CA 1
ATOM 1403 C C . TYR A 1 191 ? -7.514 4.007 13.088 1.00 96.25 191 TYR A C 1
ATOM 1405 O O . TYR A 1 191 ? -7.623 4.821 12.167 1.00 96.25 191 TYR A O 1
ATOM 1413 N N . LEU A 1 192 ? -8.141 4.183 14.258 1.00 94.69 192 LEU A N 1
ATOM 1414 C CA . LEU A 1 192 ? -9.049 5.305 14.526 1.00 94.69 192 LEU A CA 1
ATOM 1415 C C . LEU A 1 192 ? -8.339 6.663 14.459 1.00 94.69 192 LEU A C 1
ATOM 1417 O O . LEU A 1 192 ? -8.887 7.615 13.898 1.00 94.69 192 LEU A O 1
ATOM 1421 N N . GLU A 1 193 ? -7.119 6.757 14.992 1.00 92.38 193 GLU A N 1
ATOM 1422 C CA . GLU A 1 193 ? -6.290 7.961 14.912 1.00 92.38 193 GLU A CA 1
ATOM 1423 C C . GLU A 1 193 ? -5.986 8.323 13.454 1.00 92.38 193 GLU A C 1
ATOM 1425 O O . GLU A 1 193 ? -6.258 9.447 13.024 1.00 92.38 193 GLU A O 1
ATOM 1430 N N . ARG A 1 194 ? -5.507 7.363 12.655 1.00 92.38 194 ARG A N 1
ATOM 1431 C CA . ARG A 1 194 ? -5.186 7.590 11.237 1.00 92.38 194 ARG A CA 1
ATOM 1432 C C . ARG A 1 194 ? -6.432 7.931 10.415 1.00 92.38 194 ARG A C 1
ATOM 1434 O O . ARG A 1 194 ? -6.389 8.813 9.556 1.00 92.38 194 ARG A O 1
ATOM 1441 N N . ARG A 1 195 ? -7.572 7.297 10.704 1.00 95.88 195 ARG A N 1
ATOM 1442 C CA . ARG A 1 195 ? -8.873 7.625 10.093 1.00 95.88 195 ARG A CA 1
ATOM 1443 C C . ARG A 1 195 ? -9.329 9.039 10.432 1.00 95.88 195 ARG A C 1
ATOM 1445 O O . ARG A 1 195 ? -9.848 9.734 9.556 1.00 95.88 195 ARG A O 1
ATOM 1452 N N . ARG A 1 196 ? -9.132 9.483 11.675 1.00 88.56 196 ARG A N 1
ATOM 1453 C CA . ARG A 1 196 ? -9.419 10.857 12.099 1.00 88.56 196 ARG A CA 1
ATOM 1454 C C . ARG A 1 196 ? -8.508 11.856 11.388 1.00 88.56 196 ARG A C 1
ATOM 1456 O O . ARG A 1 196 ? -9.032 12.786 10.781 1.00 88.56 196 ARG A O 1
ATOM 1463 N N . ALA A 1 197 ? -7.198 11.614 11.375 1.00 85.31 197 ALA A N 1
ATOM 1464 C CA . ALA A 1 197 ? -6.225 12.450 10.674 1.00 85.31 197 ALA A CA 1
ATOM 1465 C C . ALA A 1 197 ? -6.573 12.605 9.181 1.00 85.31 197 ALA A C 1
ATOM 1467 O O . ALA A 1 197 ? -6.476 13.698 8.624 1.00 85.31 197 ALA A O 1
ATOM 1468 N N . TYR A 1 198 ? -7.058 11.539 8.530 1.00 85.38 198 TYR A N 1
ATOM 1469 C CA . TYR A 1 198 ? -7.549 11.624 7.153 1.00 85.38 198 TYR A CA 1
ATOM 1470 C C . TYR A 1 198 ? -8.779 12.531 7.016 1.00 85.38 198 TYR A C 1
ATOM 1472 O O . TYR A 1 198 ? -8.811 13.402 6.146 1.00 85.38 198 TYR A O 1
ATOM 1480 N N . LYS A 1 199 ? -9.792 12.357 7.878 1.00 84.25 199 LYS A N 1
ATOM 1481 C CA . LYS A 1 199 ? -11.027 13.168 7.861 1.00 84.25 199 LYS A CA 1
ATOM 1482 C C . LYS A 1 199 ? -10.758 14.648 8.156 1.00 84.25 199 LYS A C 1
ATOM 1484 O O . LYS A 1 199 ? -11.420 15.506 7.580 1.00 84.25 199 LYS A O 1
ATOM 1489 N N . GLU A 1 200 ? -9.797 14.935 9.031 1.00 86.38 200 GLU A N 1
ATOM 1490 C CA . GLU A 1 200 ? -9.377 16.293 9.403 1.00 86.38 200 GLU A CA 1
ATOM 1491 C C . GLU A 1 200 ? -8.417 16.920 8.371 1.00 86.38 200 GLU A C 1
ATOM 1493 O O . GLU A 1 200 ? -8.107 18.107 8.452 1.00 86.38 200 GLU A O 1
ATOM 1498 N N . GLY A 1 201 ? -8.002 16.159 7.349 1.00 77.62 201 GLY A N 1
ATOM 1499 C CA . GLY A 1 201 ? -7.138 16.636 6.266 1.00 77.62 201 GLY A CA 1
ATOM 1500 C C . GLY A 1 201 ? -5.657 16.732 6.641 1.00 77.62 201 GLY A C 1
ATOM 1501 O O . GLY A 1 201 ? -4.879 17.350 5.915 1.00 77.62 201 GLY A O 1
ATOM 1502 N N . GLU A 1 202 ? -5.255 16.120 7.752 1.00 73.44 202 GLU A N 1
ATOM 1503 C CA . GLU A 1 202 ? -3.873 16.097 8.239 1.00 73.44 202 GLU A CA 1
ATOM 1504 C C . GLU A 1 202 ? -3.006 15.115 7.443 1.00 73.44 202 GLU A C 1
ATOM 1506 O O . GLU A 1 202 ? -1.797 15.306 7.293 1.00 73.44 202 GLU A O 1
ATOM 1511 N N . THR A 1 203 ? -3.619 14.085 6.853 1.00 71.44 203 THR A N 1
ATOM 1512 C CA . THR A 1 203 ? -2.930 13.220 5.894 1.00 71.44 203 THR A CA 1
ATOM 1513 C C . THR A 1 203 ? -2.841 13.928 4.545 1.00 71.44 203 THR A C 1
ATOM 1515 O O . THR A 1 203 ? -3.847 14.108 3.852 1.00 71.44 203 THR A O 1
ATOM 1518 N N . THR A 1 204 ? -1.632 14.301 4.133 1.00 63.34 204 THR A N 1
ATOM 1519 C CA . THR A 1 204 ? -1.400 14.908 2.819 1.00 63.34 204 THR A CA 1
ATOM 1520 C C . THR A 1 204 ? -0.730 13.921 1.874 1.00 63.34 204 THR A C 1
ATOM 1522 O O . THR A 1 204 ? 0.186 13.190 2.241 1.00 63.34 204 THR A O 1
ATOM 1525 N N . ARG A 1 205 ? -1.183 13.908 0.617 1.00 68.62 205 ARG A N 1
ATOM 1526 C CA . ARG A 1 205 ? -0.472 13.237 -0.472 1.00 68.62 205 ARG A CA 1
ATOM 1527 C C . ARG A 1 205 ? 0.696 14.132 -0.884 1.00 68.62 205 ARG A C 1
ATOM 1529 O O . ARG A 1 205 ? 0.498 15.094 -1.624 1.00 68.62 205 ARG A O 1
ATOM 1536 N N . GLY A 1 206 ? 1.902 13.828 -0.414 1.00 65.38 206 GLY A N 1
ATOM 1537 C CA . GLY A 1 206 ? 3.091 14.657 -0.633 1.00 65.38 206 GLY A CA 1
ATOM 1538 C C . GLY A 1 206 ? 3.655 14.563 -2.054 1.00 65.38 206 GLY A C 1
ATOM 1539 O O . GLY A 1 206 ? 4.481 15.382 -2.467 1.00 65.38 206 GLY A O 1
ATOM 1540 N N . GLY A 1 207 ? 3.252 13.554 -2.834 1.00 75.88 207 GLY A N 1
ATOM 1541 C CA . GLY A 1 207 ? 3.680 13.354 -4.223 1.00 75.88 207 GLY A CA 1
ATOM 1542 C C . GLY A 1 207 ? 5.127 12.861 -4.366 1.00 75.88 207 GLY A C 1
ATOM 1543 O O . GLY A 1 207 ? 5.478 12.270 -5.385 1.00 75.88 207 GLY A O 1
ATOM 1544 N N . ALA A 1 208 ? 5.984 13.116 -3.373 1.00 82.75 208 ALA A N 1
ATOM 1545 C CA . ALA A 1 208 ? 7.393 12.744 -3.378 1.00 82.75 208 ALA A CA 1
ATOM 1546 C C . ALA A 1 208 ? 7.578 11.225 -3.372 1.00 82.75 208 ALA A C 1
ATOM 1548 O O . ALA A 1 208 ? 8.295 10.712 -4.229 1.00 82.75 208 ALA A O 1
ATOM 1549 N N . ALA A 1 209 ? 6.869 10.514 -2.490 1.00 83.56 209 ALA A N 1
ATOM 1550 C CA . ALA A 1 209 ? 6.928 9.058 -2.411 1.00 83.56 209 ALA A CA 1
ATOM 1551 C C . ALA A 1 209 ? 6.473 8.399 -3.728 1.00 83.56 209 ALA A C 1
ATOM 1553 O O . ALA A 1 209 ? 7.099 7.459 -4.210 1.00 83.56 209 ALA A O 1
ATOM 1554 N N . GLN A 1 210 ? 5.438 8.946 -4.375 1.00 86.94 210 GLN A N 1
ATOM 1555 C CA . GLN A 1 210 ? 4.955 8.470 -5.674 1.00 86.94 210 GLN A CA 1
ATOM 1556 C C . GLN A 1 210 ? 5.978 8.702 -6.793 1.00 86.94 210 GLN A C 1
ATOM 1558 O O . GLN A 1 210 ? 6.168 7.832 -7.645 1.00 86.94 210 GLN A O 1
ATOM 1563 N N . ARG A 1 211 ? 6.624 9.878 -6.818 1.00 88.38 211 ARG A N 1
ATOM 1564 C CA . ARG A 1 211 ? 7.662 10.193 -7.812 1.00 88.38 211 ARG A CA 1
ATOM 1565 C C . ARG A 1 211 ? 8.870 9.279 -7.659 1.00 88.38 211 ARG A C 1
ATOM 1567 O O . ARG A 1 211 ? 9.358 8.791 -8.675 1.00 88.38 211 ARG A O 1
ATOM 1574 N N . GLU A 1 212 ? 9.307 9.029 -6.427 1.00 90.81 212 GLU A N 1
ATOM 1575 C CA . GLU A 1 212 ? 10.444 8.146 -6.168 1.00 90.81 212 GLU A CA 1
ATOM 1576 C C . GLU A 1 212 ? 10.116 6.704 -6.556 1.00 90.81 212 GLU A C 1
ATOM 1578 O O . GLU A 1 212 ? 10.829 6.124 -7.368 1.00 90.81 212 GLU A O 1
ATOM 1583 N N . ALA A 1 213 ? 8.968 6.170 -6.128 1.00 90.62 213 ALA A N 1
ATOM 1584 C CA . ALA A 1 213 ? 8.549 4.821 -6.510 1.00 90.62 213 ALA A CA 1
ATOM 1585 C C . ALA A 1 213 ? 8.435 4.643 -8.034 1.00 90.62 213 ALA A C 1
ATOM 1587 O O . ALA A 1 213 ? 8.836 3.615 -8.583 1.00 90.62 213 ALA A O 1
ATOM 1588 N N . ARG A 1 214 ? 7.926 5.658 -8.748 1.00 94.50 214 ARG A N 1
ATOM 1589 C CA . ARG A 1 214 ? 7.857 5.626 -10.215 1.00 94.50 214 ARG A CA 1
ATOM 1590 C C . ARG A 1 214 ? 9.243 5.661 -10.853 1.00 94.50 214 ARG A C 1
ATOM 1592 O O . ARG A 1 214 ? 9.459 4.981 -11.853 1.00 94.50 214 ARG A O 1
ATOM 1599 N N . LYS A 1 215 ? 10.163 6.458 -10.309 1.00 94.19 215 LYS A N 1
ATOM 1600 C CA . LYS A 1 215 ? 11.542 6.549 -10.791 1.00 94.19 215 LYS A CA 1
ATOM 1601 C C . LYS A 1 215 ? 12.281 5.225 -10.585 1.00 94.19 215 LYS A C 1
ATOM 1603 O O . LYS A 1 215 ? 12.811 4.696 -11.556 1.00 94.19 215 LYS A O 1
ATOM 1608 N N . GLU A 1 216 ? 12.236 4.662 -9.381 1.00 94.50 216 GLU A N 1
ATOM 1609 C CA . GLU A 1 216 ? 12.862 3.372 -9.069 1.00 94.50 216 GLU A CA 1
ATOM 1610 C C . GLU A 1 216 ? 12.315 2.241 -9.945 1.00 94.50 216 GLU A C 1
ATOM 1612 O O . GLU A 1 216 ? 13.070 1.399 -10.431 1.00 94.50 216 GLU A O 1
ATOM 1617 N N . TRP A 1 217 ? 10.999 2.219 -10.175 1.00 96.31 217 TRP A N 1
ATOM 1618 C CA . TRP A 1 217 ? 10.387 1.226 -11.053 1.00 96.31 217 TRP A CA 1
ATOM 1619 C C . TRP A 1 217 ? 10.862 1.374 -12.501 1.00 96.31 217 TRP A C 1
ATOM 1621 O O . TRP A 1 217 ? 11.192 0.377 -13.138 1.00 96.31 217 TRP A O 1
ATOM 1631 N N . LEU A 1 218 ? 10.935 2.608 -13.018 1.00 95.94 218 LEU A N 1
ATOM 1632 C CA . LEU A 1 218 ? 11.427 2.872 -14.373 1.00 95.94 218 LEU A CA 1
ATOM 1633 C C . LEU A 1 218 ? 12.887 2.451 -14.538 1.00 95.94 218 LEU A C 1
ATOM 1635 O O . LEU A 1 218 ? 13.225 1.880 -15.570 1.00 95.94 218 LEU A O 1
ATOM 1639 N N . GLU A 1 219 ? 13.739 2.728 -13.551 1.00 94.88 219 GLU A N 1
ATOM 1640 C CA . GLU A 1 219 ? 15.142 2.301 -13.550 1.00 94.88 219 GLU A CA 1
ATOM 1641 C C . GLU A 1 219 ? 15.232 0.770 -13.615 1.00 94.88 219 GLU A C 1
ATOM 1643 O O . GLU A 1 219 ? 15.720 0.231 -14.606 1.00 94.88 219 GLU A O 1
ATOM 1648 N N . LYS A 1 220 ? 14.606 0.065 -12.663 1.00 94.19 220 LYS A N 1
ATOM 1649 C CA . LYS A 1 220 ? 14.604 -1.408 -12.621 1.00 94.19 220 LYS A CA 1
ATOM 1650 C C . LYS A 1 220 ? 14.036 -2.043 -13.892 1.00 94.19 220 LYS A C 1
ATOM 1652 O O . LYS A 1 220 ? 14.584 -3.022 -14.396 1.00 94.19 220 LYS A O 1
ATOM 1657 N N . ARG A 1 221 ? 12.932 -1.507 -14.429 1.00 95.50 221 ARG A N 1
ATOM 1658 C CA . ARG A 1 221 ? 12.298 -2.072 -15.629 1.00 95.50 221 ARG A CA 1
ATOM 1659 C C . ARG A 1 221 ? 13.160 -1.868 -16.869 1.00 95.50 221 ARG A C 1
ATOM 1661 O O . ARG A 1 221 ? 13.247 -2.770 -17.698 1.00 95.50 221 ARG A O 1
ATOM 1668 N N . ARG A 1 222 ? 13.809 -0.709 -16.998 1.00 95.56 222 ARG A N 1
ATOM 1669 C CA . ARG A 1 222 ? 14.749 -0.451 -18.092 1.00 95.56 222 ARG A CA 1
ATOM 1670 C C . ARG A 1 222 ? 15.942 -1.393 -18.040 1.00 95.56 222 ARG A C 1
ATOM 1672 O O . ARG A 1 222 ? 16.307 -1.913 -19.089 1.00 95.56 222 ARG A O 1
ATOM 1679 N N . ASP A 1 223 ? 16.510 -1.612 -16.860 1.00 92.06 223 ASP A N 1
ATOM 1680 C CA . ASP A 1 223 ? 17.661 -2.501 -16.689 1.00 92.06 223 ASP A CA 1
ATOM 1681 C C . ASP A 1 223 ? 17.282 -3.942 -17.052 1.00 92.06 223 ASP A C 1
ATOM 1683 O O . ASP A 1 223 ? 17.962 -4.571 -17.857 1.00 92.06 223 ASP A O 1
ATOM 1687 N N . ALA A 1 224 ? 16.110 -4.418 -16.614 1.00 90.19 224 ALA A N 1
ATOM 1688 C CA . ALA A 1 224 ? 15.590 -5.724 -17.022 1.00 90.19 224 ALA A CA 1
ATOM 1689 C C . ALA A 1 224 ? 15.400 -5.846 -18.550 1.00 90.19 224 ALA A C 1
ATOM 1691 O O . ALA A 1 224 ? 15.790 -6.848 -19.151 1.00 90.19 224 ALA A O 1
ATOM 1692 N N . LEU A 1 225 ? 14.844 -4.819 -19.204 1.00 93.94 225 LEU A N 1
ATOM 1693 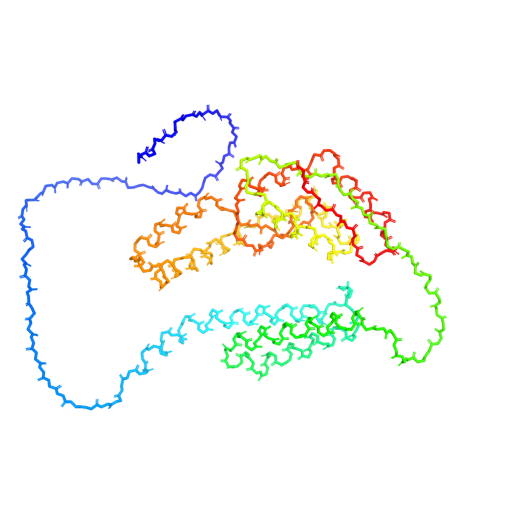C CA . LEU A 1 225 ? 14.667 -4.802 -20.662 1.00 93.94 225 LEU A CA 1
ATOM 1694 C C . LEU A 1 225 ? 16.013 -4.798 -21.413 1.00 93.94 225 LEU A C 1
ATOM 1696 O O . LEU A 1 225 ? 16.122 -5.375 -22.494 1.00 93.94 225 LEU A O 1
ATOM 1700 N N . LEU A 1 226 ? 17.032 -4.142 -20.857 1.00 92.75 226 LEU A N 1
ATOM 1701 C CA . LEU A 1 226 ? 18.373 -4.065 -21.437 1.00 92.75 226 LEU A CA 1
ATOM 1702 C C . LEU A 1 226 ? 19.145 -5.374 -21.276 1.00 92.75 226 LEU A C 1
ATOM 1704 O O . LEU A 1 226 ? 19.663 -5.915 -22.252 1.00 92.75 226 LEU A O 1
ATOM 1708 N N . GLU A 1 227 ? 19.246 -5.853 -20.041 1.00 91.25 227 GLU A N 1
ATOM 1709 C CA . GLU A 1 227 ? 20.170 -6.917 -19.649 1.00 91.25 227 GLU A CA 1
ATOM 1710 C C . GLU A 1 227 ? 19.576 -8.304 -19.868 1.00 91.25 227 GLU A C 1
ATOM 1712 O O . GLU A 1 227 ? 20.272 -9.213 -20.320 1.00 91.25 227 GLU A O 1
ATOM 1717 N N . THR A 1 228 ? 18.280 -8.456 -19.596 1.00 86.06 228 THR A N 1
ATOM 1718 C CA . THR A 1 228 ? 17.601 -9.753 -19.659 1.00 86.06 228 THR A CA 1
ATOM 1719 C C . THR A 1 228 ? 16.925 -9.966 -21.007 1.00 86.06 228 THR A C 1
ATOM 1721 O O . THR A 1 228 ? 16.996 -11.056 -21.570 1.00 86.06 228 THR A O 1
ATOM 1724 N N . GLU A 1 229 ? 16.275 -8.932 -21.545 1.00 84.44 229 GLU A N 1
ATOM 1725 C CA . GLU A 1 229 ? 15.493 -9.037 -22.788 1.00 84.44 229 GLU A CA 1
ATOM 1726 C C . GLU A 1 229 ? 16.264 -8.560 -24.038 1.00 84.44 229 GLU A C 1
ATOM 1728 O O . GLU A 1 229 ? 15.824 -8.789 -25.165 1.00 84.44 229 GLU A O 1
ATOM 1733 N N . GLY A 1 230 ? 17.441 -7.942 -23.867 1.00 91.94 230 GLY A N 1
ATOM 1734 C CA . GLY A 1 230 ? 18.358 -7.593 -24.960 1.00 91.94 230 GLY A CA 1
ATOM 1735 C C . GLY A 1 230 ? 17.927 -6.404 -25.827 1.00 91.94 230 GLY A C 1
ATOM 1736 O O . GLY A 1 230 ? 18.419 -6.250 -26.950 1.00 91.94 230 GLY A O 1
ATOM 1737 N N . TYR A 1 231 ? 17.014 -5.555 -25.347 1.00 94.69 231 TYR A N 1
ATOM 1738 C CA . TYR A 1 231 ? 16.606 -4.349 -26.069 1.00 94.69 231 TYR A CA 1
ATOM 1739 C C . TYR A 1 231 ? 17.720 -3.297 -26.107 1.00 94.69 231 TYR A C 1
ATOM 1741 O O . TYR A 1 231 ? 18.552 -3.186 -25.209 1.00 94.69 231 TYR A O 1
ATOM 1749 N N . SER A 1 232 ? 17.706 -2.434 -27.129 1.00 95.81 232 SER A N 1
ATOM 1750 C CA . SER A 1 232 ? 18.552 -1.236 -27.105 1.00 95.81 232 SER A CA 1
ATOM 1751 C C . SER A 1 232 ? 18.097 -0.264 -26.010 1.00 95.81 232 SER A C 1
ATOM 1753 O O . SER A 1 232 ? 16.912 -0.191 -25.683 1.00 95.81 232 SER A O 1
ATOM 1755 N N . LYS A 1 233 ? 19.014 0.576 -25.511 1.00 94.19 233 LYS A N 1
ATOM 1756 C CA . LYS A 1 233 ? 18.712 1.596 -24.488 1.00 94.19 233 LYS A CA 1
ATOM 1757 C C . LYS A 1 233 ? 17.477 2.437 -24.814 1.00 94.19 233 LYS A C 1
ATOM 1759 O O . LYS A 1 233 ? 16.635 2.648 -23.948 1.00 94.19 233 LYS A O 1
ATOM 1764 N N . ARG A 1 234 ? 17.348 2.880 -26.068 1.00 96.31 234 ARG A N 1
ATOM 1765 C CA . ARG A 1 234 ? 16.206 3.686 -26.519 1.00 96.31 234 ARG A CA 1
ATOM 1766 C C . ARG A 1 234 ? 14.894 2.895 -26.499 1.00 96.31 234 ARG A C 1
ATOM 1768 O O . ARG A 1 234 ? 13.869 3.448 -26.118 1.00 96.31 234 ARG A O 1
ATOM 1775 N N . GLN A 1 235 ? 14.918 1.626 -26.911 1.00 95.88 235 GLN A N 1
ATOM 1776 C CA . GLN A 1 235 ? 13.733 0.761 -26.869 1.00 95.88 235 GLN A CA 1
ATOM 1777 C C . GLN A 1 235 ? 13.318 0.466 -25.427 1.00 95.88 235 GLN A C 1
ATOM 1779 O O . GLN A 1 235 ? 12.145 0.616 -25.107 1.00 95.88 235 GLN A O 1
ATOM 1784 N N . ALA A 1 236 ? 14.270 0.133 -24.553 1.00 95.94 236 ALA A N 1
ATOM 1785 C CA . ALA A 1 236 ? 14.011 -0.105 -23.136 1.00 95.94 236 ALA A CA 1
ATOM 1786 C C . ALA A 1 236 ? 13.414 1.131 -22.441 1.00 95.94 236 ALA A C 1
ATOM 1788 O O . ALA A 1 236 ? 12.430 1.024 -21.715 1.00 95.94 236 ALA A O 1
ATOM 1789 N N . GLU A 1 237 ? 13.962 2.323 -22.709 1.00 95.62 237 GLU A N 1
ATOM 1790 C CA . GLU A 1 237 ? 13.409 3.593 -22.222 1.00 95.62 237 GLU A CA 1
ATOM 1791 C C . GLU A 1 237 ? 11.969 3.818 -22.692 1.00 95.62 237 GLU A C 1
ATOM 1793 O O . GLU A 1 237 ? 11.122 4.222 -21.895 1.00 95.62 237 GLU A O 1
ATOM 1798 N N . GLN A 1 238 ? 11.675 3.567 -23.968 1.00 97.38 238 GLN A N 1
ATOM 1799 C CA . GLN A 1 238 ? 10.334 3.756 -24.514 1.00 97.38 238 GLN A CA 1
ATOM 1800 C C . GLN A 1 238 ? 9.330 2.758 -23.920 1.00 97.38 238 GLN A C 1
ATOM 1802 O O . GLN A 1 238 ? 8.293 3.180 -23.415 1.00 97.38 238 GLN A O 1
ATOM 1807 N N . LEU A 1 239 ? 9.667 1.465 -23.914 1.00 96.38 239 LEU A N 1
ATOM 1808 C CA . LEU A 1 239 ? 8.814 0.394 -23.395 1.00 96.38 239 LEU A CA 1
ATOM 1809 C C . LEU A 1 239 ? 8.501 0.587 -21.908 1.00 96.38 239 LEU A C 1
ATOM 1811 O O . LEU A 1 239 ? 7.333 0.577 -21.530 1.00 96.38 239 LEU A O 1
ATOM 1815 N N . ALA A 1 240 ? 9.510 0.866 -21.077 1.00 96.31 240 ALA A N 1
ATOM 1816 C CA . ALA A 1 240 ? 9.292 1.118 -19.654 1.00 96.31 240 ALA A CA 1
ATOM 1817 C C . ALA A 1 240 ? 8.382 2.337 -19.419 1.00 96.31 240 ALA A C 1
ATOM 1819 O O . ALA A 1 240 ? 7.488 2.302 -18.574 1.00 96.31 240 ALA A O 1
ATOM 1820 N N . ASN A 1 241 ? 8.561 3.424 -20.180 1.00 96.25 241 ASN A N 1
ATOM 1821 C CA . ASN A 1 241 ? 7.684 4.591 -20.062 1.00 96.25 241 ASN A CA 1
ATOM 1822 C C . ASN A 1 241 ? 6.250 4.303 -20.516 1.00 96.25 241 ASN A C 1
ATOM 1824 O O . ASN A 1 241 ? 5.316 4.836 -19.913 1.00 96.25 241 ASN A O 1
ATOM 1828 N N . ASP A 1 242 ? 6.075 3.499 -21.564 1.00 96.81 242 ASP A N 1
ATOM 1829 C CA . ASP A 1 242 ? 4.763 3.104 -22.066 1.00 96.81 242 ASP A CA 1
ATOM 1830 C C . ASP A 1 242 ? 4.032 2.198 -21.065 1.00 96.81 242 ASP A C 1
ATOM 1832 O O . ASP A 1 242 ? 2.876 2.473 -20.739 1.00 96.81 242 ASP A O 1
ATOM 1836 N N . GLU A 1 243 ? 4.716 1.213 -20.481 1.00 95.06 243 GLU A N 1
ATOM 1837 C CA . GLU A 1 243 ? 4.180 0.369 -19.405 1.00 95.06 243 GLU A CA 1
ATOM 1838 C C . GLU A 1 243 ? 3.793 1.199 -18.169 1.00 95.06 243 GLU A C 1
ATOM 1840 O O . GLU A 1 243 ? 2.682 1.076 -17.645 1.00 95.06 243 GLU A O 1
ATOM 1845 N N . ALA A 1 244 ? 4.652 2.133 -17.745 1.00 93.62 244 ALA A N 1
ATOM 1846 C CA . ALA A 1 244 ? 4.401 2.984 -16.581 1.00 93.62 244 ALA A CA 1
ATOM 1847 C C . ALA A 1 244 ? 3.147 3.873 -16.706 1.00 93.62 244 ALA A C 1
ATOM 1849 O O . ALA A 1 244 ? 2.703 4.425 -15.698 1.00 93.62 244 ALA A O 1
ATOM 1850 N N . LYS A 1 245 ? 2.564 4.051 -17.903 1.00 93.88 245 LYS A N 1
ATOM 1851 C CA . LYS A 1 245 ? 1.290 4.781 -18.089 1.00 93.88 245 LYS A CA 1
ATOM 1852 C C . LYS A 1 245 ? 0.093 4.022 -17.509 1.00 93.88 245 LYS A C 1
ATOM 1854 O O . LYS A 1 245 ? -0.885 4.652 -17.089 1.00 93.88 245 LYS A O 1
ATOM 1859 N N . GLY A 1 246 ? 0.168 2.690 -17.490 1.00 91.44 246 GLY A N 1
ATOM 1860 C CA . GLY A 1 246 ? -0.849 1.799 -16.927 1.00 91.44 246 GLY A CA 1
ATOM 1861 C C . GLY A 1 246 ? -0.729 1.597 -15.416 1.00 91.44 246 GLY A C 1
ATOM 1862 O O . GLY A 1 246 ? -1.606 0.983 -14.808 1.00 91.44 246 GLY A O 1
ATOM 1863 N N . LEU A 1 247 ? 0.324 2.131 -14.795 1.00 94.31 247 LEU A N 1
ATOM 1864 C CA . LEU A 1 247 ? 0.653 1.869 -13.400 1.00 94.31 247 LEU A CA 1
ATOM 1865 C C . LEU A 1 247 ? 0.419 3.087 -12.498 1.00 94.31 247 LEU A C 1
ATOM 1867 O O . LEU A 1 247 ? 0.479 4.239 -12.930 1.00 94.31 247 LEU A O 1
ATOM 1871 N N . ALA A 1 248 ? 0.162 2.817 -11.224 1.00 92.94 248 ALA A N 1
ATOM 1872 C CA . ALA A 1 248 ? 0.116 3.787 -10.141 1.00 92.94 248 ALA A CA 1
ATOM 1873 C C . ALA A 1 248 ? 1.049 3.343 -9.012 1.00 92.94 248 ALA A C 1
ATOM 1875 O O . ALA A 1 248 ? 1.226 2.148 -8.789 1.00 92.94 248 ALA A O 1
ATOM 1876 N N . ALA A 1 249 ? 1.607 4.311 -8.289 1.00 93.12 249 ALA A N 1
ATOM 1877 C CA . ALA A 1 249 ? 2.282 4.063 -7.024 1.00 93.12 249 ALA A CA 1
ATOM 1878 C C . ALA A 1 249 ? 1.217 3.715 -5.974 1.00 93.12 249 ALA A C 1
ATOM 1880 O O . ALA A 1 249 ? 0.393 4.565 -5.629 1.00 93.12 249 ALA A O 1
ATOM 1881 N N . LEU A 1 250 ? 1.200 2.459 -5.539 1.00 93.38 250 LEU A N 1
ATOM 1882 C CA . LEU A 1 250 ? 0.194 1.904 -4.644 1.00 93.38 250 LEU A CA 1
ATOM 1883 C C . LEU A 1 250 ? 0.589 2.145 -3.192 1.00 93.38 250 LEU A C 1
ATOM 1885 O O . LEU A 1 250 ? 1.698 1.790 -2.787 1.00 93.38 250 LEU A O 1
ATOM 1889 N N . HIS A 1 251 ? -0.321 2.707 -2.404 1.00 89.50 251 HIS A N 1
ATOM 1890 C CA . HIS A 1 251 ? -0.185 2.695 -0.951 1.00 89.50 251 HIS A CA 1
ATOM 1891 C C . HIS A 1 251 ? -0.386 1.269 -0.422 1.00 89.50 251 HIS A C 1
ATOM 1893 O O . HIS A 1 251 ? -1.104 0.480 -1.033 1.00 89.50 251 HIS A O 1
ATOM 1899 N N . ALA A 1 252 ? 0.258 0.932 0.698 1.00 88.56 252 ALA A N 1
ATOM 1900 C CA . ALA A 1 252 ? 0.049 -0.362 1.359 1.00 88.56 252 ALA A CA 1
ATOM 1901 C C . ALA A 1 252 ? -1.394 -0.514 1.872 1.00 88.56 252 ALA A C 1
ATOM 1903 O O . ALA A 1 252 ? -1.993 -1.570 1.720 1.00 88.56 252 ALA A O 1
ATOM 1904 N N . LEU A 1 253 ? -1.952 0.578 2.393 1.00 94.19 253 LEU A N 1
ATOM 1905 C CA . LEU A 1 253 ? -3.364 0.778 2.702 1.00 94.19 253 LEU A CA 1
ATOM 1906 C C . LEU A 1 253 ? -3.808 2.079 2.039 1.00 94.19 253 LEU A C 1
ATOM 1908 O O . LEU A 1 253 ? -3.045 3.045 2.042 1.00 94.19 253 LEU A O 1
ATOM 1912 N N . ASP A 1 254 ? -5.009 2.133 1.460 1.00 93.25 254 ASP A N 1
ATOM 1913 C CA . ASP A 1 254 ? -5.514 3.393 0.904 1.00 93.25 254 ASP A CA 1
ATOM 1914 C C . ASP A 1 254 ? -5.582 4.464 2.006 1.00 93.25 254 ASP A C 1
ATOM 1916 O O . ASP A 1 254 ? -6.009 4.190 3.130 1.00 93.25 254 ASP A O 1
ATOM 1920 N N . LEU A 1 255 ? -5.184 5.701 1.692 1.00 90.44 255 LEU A N 1
ATOM 1921 C CA . LEU A 1 255 ? -5.245 6.825 2.632 1.00 90.44 255 LEU A CA 1
ATOM 1922 C C . LEU A 1 255 ? -6.647 6.968 3.237 1.00 90.44 255 LEU A C 1
ATOM 1924 O O . LEU A 1 255 ? -6.782 7.193 4.437 1.00 90.44 255 LEU A O 1
ATOM 1928 N N . VAL A 1 256 ? -7.696 6.765 2.427 1.00 90.88 256 VAL A N 1
ATOM 1929 C CA . VAL A 1 256 ? -9.082 6.846 2.907 1.00 90.88 256 VAL A CA 1
ATOM 1930 C C . VAL A 1 256 ? -9.397 5.770 3.944 1.00 90.88 256 VAL A C 1
ATOM 1932 O O . VAL A 1 256 ? -10.269 5.976 4.773 1.00 90.88 256 VAL A O 1
ATOM 1935 N N . ALA A 1 257 ? -8.690 4.645 3.948 1.00 94.25 257 ALA A N 1
ATOM 1936 C CA . ALA A 1 257 ? -8.851 3.574 4.925 1.00 94.25 257 ALA A CA 1
ATOM 1937 C C . ALA A 1 257 ? -7.891 3.700 6.123 1.00 94.25 257 ALA A C 1
ATOM 1939 O O . ALA A 1 257 ? -7.817 2.786 6.933 1.00 94.25 257 ALA A O 1
ATOM 1940 N N . GLY A 1 258 ? -7.189 4.831 6.273 1.00 92.69 258 GLY A N 1
ATOM 1941 C CA . GLY A 1 258 ? -6.207 5.039 7.344 1.00 92.69 258 GLY A CA 1
ATOM 1942 C C . GLY A 1 258 ? -4.770 4.697 6.940 1.00 92.69 258 GLY A C 1
ATOM 1943 O O . GLY A 1 258 ? -3.913 4.510 7.801 1.00 92.69 258 GLY A O 1
ATOM 1944 N N . GLY A 1 259 ? -4.488 4.600 5.641 1.00 91.44 259 GLY A N 1
ATOM 1945 C CA . GLY A 1 259 ? -3.134 4.409 5.136 1.00 91.44 259 GLY A CA 1
ATOM 1946 C C . GLY A 1 259 ? -2.226 5.626 5.309 1.00 91.44 259 GLY A C 1
ATOM 1947 O O . GLY A 1 259 ? -2.677 6.767 5.422 1.00 91.44 259 GLY A O 1
ATOM 1948 N N . LEU A 1 260 ? -0.918 5.374 5.277 1.00 87.31 260 LEU A N 1
ATOM 1949 C CA . LEU A 1 260 ? 0.124 6.403 5.254 1.00 87.31 260 LEU A CA 1
ATOM 1950 C C . LEU A 1 260 ? 0.539 6.727 3.814 1.00 87.31 260 LEU A C 1
ATOM 1952 O O . LEU A 1 260 ? 0.353 5.913 2.908 1.00 87.31 260 LEU A O 1
ATOM 1956 N N . ASP A 1 261 ? 1.199 7.871 3.595 1.00 82.81 261 ASP A N 1
ATOM 1957 C CA . ASP A 1 261 ? 1.802 8.214 2.293 1.00 82.81 261 ASP A CA 1
ATOM 1958 C C . ASP A 1 261 ? 3.105 7.425 2.029 1.00 82.81 261 ASP A C 1
ATOM 1960 O O . ASP A 1 261 ? 4.147 7.980 1.682 1.00 82.81 261 ASP A O 1
ATOM 1964 N N . LYS A 1 262 ? 3.045 6.101 2.222 1.00 84.94 262 LYS A N 1
ATOM 1965 C CA . LYS A 1 262 ? 4.109 5.124 1.979 1.00 84.94 262 LYS A CA 1
ATOM 1966 C C . LYS A 1 262 ? 3.718 4.239 0.801 1.00 84.94 262 LYS A C 1
ATOM 1968 O O . LYS A 1 262 ? 2.644 3.639 0.793 1.00 84.94 262 LYS A O 1
ATOM 1973 N N . ILE A 1 263 ? 4.597 4.156 -0.194 1.00 88.94 263 ILE A N 1
ATOM 1974 C CA . ILE A 1 263 ? 4.364 3.348 -1.393 1.00 88.94 263 ILE A CA 1
ATOM 1975 C C . ILE A 1 263 ? 4.893 1.933 -1.179 1.00 88.94 263 ILE A C 1
ATOM 1977 O O . ILE A 1 263 ? 6.033 1.751 -0.761 1.00 88.94 263 ILE A O 1
ATOM 1981 N N . TRP A 1 264 ? 4.064 0.943 -1.496 1.00 92.19 264 TRP A N 1
ATOM 1982 C CA . TRP A 1 264 ? 4.438 -0.466 -1.502 1.00 92.19 264 TRP A CA 1
ATOM 1983 C C . TRP A 1 264 ? 5.105 -0.869 -2.819 1.00 92.19 264 TRP A C 1
ATOM 1985 O O . TRP A 1 264 ? 6.222 -1.380 -2.821 1.00 92.19 264 TRP A O 1
ATOM 1995 N N . ARG A 1 265 ? 4.428 -0.624 -3.950 1.00 92.69 265 ARG A N 1
ATOM 1996 C CA . ARG A 1 265 ? 4.936 -0.909 -5.301 1.00 92.69 265 ARG A CA 1
ATOM 1997 C C . ARG A 1 265 ? 4.236 -0.061 -6.359 1.00 92.69 265 ARG A C 1
ATOM 1999 O O . ARG A 1 265 ? 3.219 0.571 -6.087 1.00 92.69 265 ARG A O 1
ATOM 2006 N N . MET A 1 266 ? 4.741 -0.098 -7.589 1.00 93.94 266 MET A N 1
ATOM 2007 C CA . MET A 1 266 ? 3.938 0.267 -8.759 1.00 93.94 266 MET A CA 1
ATOM 2008 C C . MET A 1 266 ? 3.031 -0.911 -9.137 1.00 93.94 266 MET A C 1
ATOM 2010 O O . MET A 1 266 ? 3.494 -2.049 -9.163 1.00 93.94 266 MET A O 1
ATOM 2014 N N . GLY A 1 267 ? 1.764 -0.652 -9.449 1.00 93.50 267 GLY A N 1
ATOM 2015 C CA . GLY A 1 267 ? 0.810 -1.686 -9.866 1.00 93.50 267 GLY A CA 1
ATOM 2016 C C . GLY A 1 267 ? -0.350 -1.121 -10.678 1.00 93.50 267 GLY A C 1
ATOM 2017 O O . GLY A 1 267 ? -0.382 0.078 -10.966 1.00 93.50 267 GLY A O 1
ATOM 2018 N N . HIS A 1 268 ? -1.283 -1.972 -11.107 1.00 94.31 268 HIS A N 1
ATOM 2019 C CA . HIS A 1 268 ? -2.271 -1.586 -12.117 1.00 94.31 268 HIS A CA 1
ATOM 2020 C C . HIS A 1 268 ? -3.192 -0.455 -11.626 1.00 94.31 268 HIS A C 1
ATOM 2022 O O . HIS A 1 268 ? -3.973 -0.615 -10.681 1.00 94.31 268 HIS A O 1
ATOM 2028 N N . ARG A 1 269 ? -3.150 0.704 -12.302 1.00 92.44 269 ARG A N 1
ATOM 2029 C CA . ARG A 1 269 ? -3.822 1.925 -11.821 1.00 92.44 269 ARG A CA 1
ATOM 2030 C C . ARG A 1 269 ? -5.342 1.808 -11.771 1.00 92.44 269 ARG A C 1
ATOM 2032 O O . ARG A 1 269 ? -5.968 2.390 -10.892 1.00 92.44 269 ARG A O 1
ATOM 2039 N N . GLY A 1 270 ? -5.936 1.080 -12.721 1.00 90.19 270 GLY A N 1
ATOM 2040 C CA . GLY A 1 270 ? -7.389 0.916 -12.806 1.00 90.19 270 GLY A CA 1
ATOM 2041 C C . GLY A 1 270 ? -7.941 0.043 -11.680 1.00 90.19 270 GLY A C 1
ATOM 2042 O O . GLY A 1 270 ? -9.016 0.327 -11.157 1.00 90.19 270 GLY A O 1
ATOM 2043 N N . ILE A 1 271 ? -7.165 -0.964 -11.268 1.00 93.94 271 ILE A N 1
ATOM 2044 C CA . ILE A 1 271 ? -7.491 -1.834 -10.132 1.00 93.94 271 ILE A CA 1
ATOM 2045 C C . ILE A 1 271 ? -7.383 -1.022 -8.841 1.00 93.94 271 ILE A C 1
ATOM 2047 O O . ILE A 1 271 ? -8.355 -0.956 -8.094 1.00 93.94 271 ILE A O 1
ATOM 2051 N N . ASN A 1 272 ? -6.286 -0.280 -8.666 1.00 93.69 272 ASN A N 1
ATOM 2052 C CA . ASN A 1 272 ? -6.093 0.595 -7.510 1.00 93.69 272 ASN A CA 1
ATOM 2053 C C . ASN A 1 272 ? -7.237 1.607 -7.343 1.00 93.69 272 ASN A C 1
ATOM 2055 O O . ASN A 1 272 ? -7.826 1.731 -6.274 1.00 93.69 272 ASN A O 1
ATOM 2059 N N . SER A 1 273 ? -7.620 2.297 -8.424 1.00 88.56 273 SER A N 1
ATOM 2060 C CA . SER A 1 273 ? -8.765 3.218 -8.390 1.00 88.56 273 SER A CA 1
ATOM 2061 C C . SER A 1 273 ? -10.092 2.507 -8.104 1.00 88.56 273 SER A C 1
ATOM 2063 O O . SER A 1 273 ? -10.945 3.072 -7.421 1.00 88.56 273 SER A O 1
ATOM 2065 N N . SER A 1 274 ? -10.276 1.280 -8.603 1.00 93.12 274 SER A N 1
ATOM 2066 C CA . SER A 1 274 ? -11.466 0.473 -8.315 1.00 93.12 274 SER A CA 1
ATOM 2067 C C . SER A 1 274 ? -11.566 0.150 -6.825 1.00 93.12 274 SER A C 1
ATOM 2069 O O . SER A 1 274 ? -12.603 0.437 -6.228 1.00 93.12 274 SER A O 1
ATOM 2071 N N . ILE A 1 275 ? -10.497 -0.367 -6.211 1.00 94.25 275 ILE A N 1
ATOM 2072 C CA . ILE A 1 275 ? -10.461 -0.689 -4.776 1.00 94.25 275 ILE A CA 1
ATOM 2073 C C . ILE A 1 275 ? -10.662 0.580 -3.939 1.00 94.25 275 ILE A C 1
ATOM 2075 O O . ILE A 1 275 ? -11.569 0.624 -3.108 1.00 94.25 275 ILE A O 1
ATOM 2079 N N . GLY A 1 276 ? -9.913 1.648 -4.238 1.00 91.81 276 GLY A N 1
ATOM 2080 C CA . GLY A 1 276 ? -10.022 2.934 -3.544 1.00 91.81 276 GLY A CA 1
ATOM 2081 C C . GLY A 1 276 ? -11.447 3.494 -3.540 1.00 91.81 276 GLY A C 1
ATOM 2082 O O . GLY A 1 276 ? -11.978 3.907 -2.509 1.00 91.81 276 GLY A O 1
ATOM 2083 N N . SER A 1 277 ? -12.133 3.423 -4.686 1.00 90.56 277 SER A N 1
ATOM 2084 C CA . SER A 1 277 ? -13.521 3.887 -4.805 1.00 90.56 277 SER A CA 1
ATOM 2085 C C . SER A 1 277 ? -14.519 3.077 -3.976 1.00 90.56 277 SER A C 1
ATOM 2087 O O . SER A 1 277 ? -15.593 3.587 -3.647 1.00 90.56 277 SER A O 1
ATOM 2089 N N . LYS A 1 278 ? -14.197 1.821 -3.648 1.00 95.06 278 LYS A N 1
ATOM 2090 C CA . LYS A 1 278 ? -15.084 0.944 -2.886 1.00 95.06 278 LYS A CA 1
ATOM 2091 C C . LYS A 1 278 ? -15.022 1.235 -1.402 1.00 95.06 278 LYS A C 1
ATOM 2093 O O . LYS A 1 278 ? -16.065 1.111 -0.771 1.00 95.06 278 LYS A O 1
ATOM 2098 N N . TRP A 1 279 ? -13.900 1.695 -0.851 1.00 95.38 279 TRP A N 1
ATOM 2099 C CA . TRP A 1 279 ? -13.814 2.046 0.571 1.00 95.38 279 TRP A CA 1
ATOM 2100 C C . TRP A 1 279 ? -14.964 2.951 1.034 1.00 95.38 279 TRP A C 1
ATOM 2102 O O . TRP A 1 279 ? -15.602 2.677 2.044 1.00 95.38 279 TRP A O 1
ATOM 2112 N N . ILE A 1 280 ? -15.330 3.952 0.234 1.00 89.38 280 ILE A N 1
ATOM 2113 C CA . ILE A 1 280 ? -16.409 4.904 0.553 1.00 89.38 280 ILE A CA 1
ATOM 2114 C C . ILE A 1 280 ? -17.830 4.401 0.233 1.00 89.38 280 ILE A C 1
ATOM 2116 O O . ILE A 1 280 ? -18.798 5.155 0.335 1.00 89.38 280 ILE A O 1
ATOM 2120 N N . LYS A 1 281 ? -17.992 3.155 -0.220 1.00 88.19 281 LYS A N 1
ATOM 2121 C CA . LYS A 1 281 ? -19.297 2.567 -0.562 1.00 88.19 281 LYS A CA 1
ATOM 2122 C C . LYS A 1 281 ? -19.831 1.723 0.587 1.00 88.19 281 LYS A C 1
ATOM 2124 O O . LYS A 1 281 ? -19.071 1.183 1.386 1.00 88.19 281 LYS A O 1
ATOM 2129 N N . LYS A 1 282 ? -21.160 1.571 0.619 1.00 87.69 282 LYS A N 1
ATOM 2130 C CA . LYS A 1 282 ? -21.878 0.614 1.482 1.00 87.69 282 LYS A CA 1
ATOM 2131 C C . LYS A 1 282 ? -21.619 0.797 2.994 1.00 87.69 282 LYS A C 1
ATOM 2133 O O . LYS A 1 282 ? -21.792 -0.135 3.779 1.00 87.69 282 LYS A O 1
ATOM 2138 N N . GLY A 1 283 ? -21.204 2.003 3.401 1.00 89.00 283 GLY A N 1
ATOM 2139 C CA . GLY A 1 283 ? -20.857 2.318 4.792 1.00 89.00 283 GLY A CA 1
ATOM 2140 C C . GLY A 1 283 ? -19.677 1.499 5.322 1.00 89.00 283 GLY A C 1
ATOM 2141 O O . GLY A 1 283 ? -19.577 1.295 6.525 1.00 89.00 283 GLY A O 1
ATOM 2142 N N . ARG A 1 284 ? -18.811 0.978 4.438 1.00 94.81 284 ARG A N 1
ATOM 2143 C CA . ARG A 1 284 ? -17.707 0.080 4.810 1.00 94.81 284 ARG A CA 1
ATOM 2144 C C . ARG A 1 284 ? -16.795 0.705 5.862 1.00 94.81 284 ARG A C 1
ATOM 2146 O O . ARG A 1 284 ? -16.547 0.086 6.886 1.00 94.81 284 ARG A O 1
ATOM 2153 N N . LEU A 1 285 ? -16.357 1.940 5.629 1.00 94.38 285 LEU A N 1
ATOM 2154 C CA . LEU A 1 285 ? -15.496 2.649 6.573 1.00 94.38 285 LEU A CA 1
ATOM 2155 C C . LEU A 1 285 ? -16.199 2.968 7.897 1.00 94.38 285 LEU A C 1
ATOM 2157 O O . LEU A 1 285 ? -15.553 2.905 8.932 1.00 94.38 285 LEU A O 1
ATOM 2161 N N . ASP A 1 286 ? -17.501 3.261 7.889 1.00 92.19 286 ASP A N 1
ATOM 2162 C CA . ASP A 1 286 ? -18.242 3.531 9.128 1.00 92.19 286 ASP A CA 1
ATOM 2163 C C . ASP A 1 286 ? -18.334 2.265 9.991 1.00 92.19 286 ASP A C 1
ATOM 2165 O O . ASP A 1 286 ? -18.042 2.304 11.180 1.00 92.19 286 ASP A O 1
ATOM 2169 N N . LYS A 1 287 ? -18.629 1.112 9.376 1.00 95.25 287 LYS A N 1
ATOM 2170 C CA . LYS A 1 287 ? -18.644 -0.193 10.061 1.00 95.25 287 LYS A CA 1
ATOM 2171 C C . LYS A 1 287 ? -17.269 -0.586 10.602 1.00 95.25 287 LYS A C 1
ATOM 2173 O O . LYS A 1 287 ? -17.183 -1.173 11.677 1.00 95.25 287 LYS A O 1
ATOM 2178 N N . MET A 1 288 ? -16.200 -0.258 9.878 1.00 97.38 288 MET A N 1
ATOM 2179 C CA . MET A 1 288 ? -14.835 -0.468 10.362 1.00 97.38 288 MET A CA 1
ATOM 2180 C C . MET A 1 288 ? -14.491 0.455 11.533 1.00 97.38 288 MET A C 1
ATOM 2182 O O . MET A 1 288 ? -13.897 -0.008 12.501 1.00 97.38 288 MET A O 1
ATOM 2186 N N . ASP A 1 289 ? -14.886 1.731 11.469 1.00 96.56 289 ASP A N 1
ATOM 2187 C CA . ASP A 1 289 ? -14.725 2.691 12.566 1.00 96.56 289 ASP A CA 1
ATOM 2188 C C . ASP A 1 289 ? -15.495 2.200 13.821 1.00 96.56 289 ASP A C 1
ATOM 2190 O O . ASP A 1 289 ? -14.936 2.162 14.917 1.00 96.56 289 ASP A O 1
ATOM 2194 N N . GLU A 1 290 ? -16.733 1.713 13.667 1.00 95.50 290 GLU A N 1
ATOM 2195 C CA . GLU A 1 290 ? -17.534 1.104 14.746 1.00 95.50 290 GLU A CA 1
ATOM 2196 C C . GLU A 1 290 ? -16.913 -0.182 15.316 1.00 95.50 290 GLU A C 1
ATOM 2198 O O . GLU A 1 290 ? -16.928 -0.407 16.530 1.00 95.50 290 GLU A O 1
ATOM 2203 N N . TYR A 1 291 ? -16.380 -1.048 14.449 1.00 97.50 291 TYR A N 1
ATOM 2204 C CA . TYR A 1 291 ? -15.674 -2.259 14.859 1.00 97.50 291 TYR A CA 1
ATOM 2205 C C . TYR A 1 291 ? -14.438 -1.911 15.689 1.00 97.50 291 TYR A C 1
ATOM 2207 O O . TYR A 1 291 ? -14.311 -2.414 16.807 1.00 97.50 291 TYR A O 1
ATOM 2215 N N . ALA A 1 292 ? -13.594 -1.001 15.199 1.00 96.75 292 ALA A N 1
ATOM 2216 C CA . ALA A 1 292 ? -12.389 -0.571 15.895 1.00 96.75 292 ALA A CA 1
ATOM 2217 C C . ALA A 1 292 ? -12.707 0.013 17.279 1.00 96.75 292 ALA A C 1
ATOM 2219 O O . ALA A 1 292 ? -12.101 -0.405 18.261 1.00 96.75 292 ALA A O 1
ATOM 2220 N N . GLU A 1 293 ? -13.710 0.892 17.406 1.00 95.81 293 GLU A N 1
ATOM 2221 C CA . GLU A 1 293 ? -14.124 1.430 18.716 1.00 95.81 293 GLU A CA 1
ATOM 2222 C C . GLU A 1 293 ? -14.578 0.336 19.689 1.00 95.81 293 GLU A C 1
ATOM 2224 O O . GLU A 1 293 ? -14.373 0.421 20.901 1.00 95.81 293 GLU A O 1
ATOM 2229 N N . ARG A 1 294 ? -15.188 -0.731 19.172 1.00 94.06 294 ARG A N 1
ATOM 2230 C CA . ARG A 1 294 ? -15.690 -1.828 19.996 1.00 94.06 294 ARG A CA 1
ATOM 2231 C C . ARG A 1 294 ? -14.588 -2.747 20.504 1.00 94.06 294 ARG A C 1
ATOM 2233 O O . ARG A 1 294 ? -14.748 -3.271 21.611 1.00 94.06 294 ARG A O 1
ATOM 2240 N N . ILE A 1 295 ? -13.521 -2.945 19.732 1.00 93.62 295 ILE A N 1
ATOM 2241 C CA . ILE A 1 295 ? -12.379 -3.796 20.103 1.00 93.62 295 ILE A CA 1
ATOM 2242 C C . ILE A 1 295 ? -11.210 -3.015 20.722 1.00 93.62 295 ILE A C 1
ATOM 2244 O O . ILE A 1 295 ? -10.302 -3.622 21.289 1.00 93.62 295 ILE A O 1
ATOM 2248 N N . LYS A 1 296 ? -11.257 -1.680 20.684 1.00 90.69 296 LYS A N 1
ATOM 2249 C CA . LYS A 1 296 ? -10.329 -0.769 21.361 1.00 90.69 296 LYS A CA 1
ATOM 2250 C C . LYS A 1 296 ? -10.139 -1.139 22.833 1.00 90.69 296 LYS A C 1
ATOM 2252 O O . LYS A 1 296 ? -11.113 -1.346 23.562 1.00 90.69 296 LYS A O 1
ATOM 2257 N N . GLY A 1 297 ? -8.886 -1.256 23.270 1.00 83.62 297 GLY A N 1
ATOM 2258 C CA . GLY A 1 297 ? -8.515 -1.716 24.613 1.00 83.62 297 GLY A CA 1
ATOM 2259 C C . GLY A 1 297 ? -8.877 -3.172 24.949 1.00 83.62 297 GLY A C 1
ATOM 2260 O O . GLY A 1 297 ? -8.668 -3.593 26.087 1.00 83.62 297 GLY A O 1
ATOM 2261 N N . LYS A 1 298 ? -9.430 -3.942 24.000 1.00 86.88 298 LYS A N 1
ATOM 2262 C CA . LYS A 1 298 ? -9.772 -5.370 24.152 1.00 86.88 298 LYS A CA 1
ATOM 2263 C C . LYS A 1 298 ? -8.914 -6.272 23.270 1.00 86.88 298 LYS A C 1
ATOM 2265 O O . LYS A 1 298 ? -8.671 -7.414 23.647 1.00 86.88 298 LYS A O 1
ATOM 2270 N N . GLN A 1 299 ? -8.479 -5.766 22.119 1.00 88.12 299 GLN A N 1
ATOM 2271 C CA . GLN A 1 299 ? -7.599 -6.438 21.169 1.00 88.12 299 GLN A CA 1
ATOM 2272 C C . GLN A 1 299 ? -6.379 -5.578 20.876 1.00 88.12 299 GLN A C 1
ATOM 2274 O O . GLN A 1 299 ? -6.480 -4.358 20.785 1.00 88.12 299 GLN A O 1
ATOM 2279 N N . GLU A 1 300 ? -5.239 -6.241 20.704 1.00 85.38 300 GLU A N 1
ATOM 2280 C CA . GLU A 1 300 ? -3.986 -5.580 20.342 1.00 85.38 300 GLU A CA 1
ATOM 2281 C C . GLU A 1 300 ? -3.989 -5.107 18.887 1.00 85.38 300 GLU A C 1
ATOM 2283 O O . GLU A 1 300 ? -3.486 -4.026 18.599 1.00 85.38 300 GLU A O 1
ATOM 2288 N N . LYS A 1 301 ? -4.581 -5.897 17.984 1.00 90.38 301 LYS A N 1
ATOM 2289 C CA . LYS A 1 301 ? -4.637 -5.611 16.551 1.00 90.38 301 LYS A CA 1
ATOM 2290 C C . LYS A 1 301 ? -6.054 -5.707 15.998 1.00 90.38 301 LYS A C 1
ATOM 2292 O O . LYS A 1 301 ? -6.925 -6.377 16.568 1.00 90.38 301 LYS A O 1
ATOM 2297 N N . MET A 1 302 ? -6.263 -5.026 14.878 1.00 94.62 302 MET A N 1
ATOM 2298 C CA . MET A 1 302 ? -7.413 -5.249 14.009 1.00 94.62 302 MET A CA 1
ATOM 2299 C C . MET A 1 302 ? -7.390 -6.693 13.480 1.00 94.62 302 MET A C 1
ATOM 2301 O O . MET A 1 302 ? -6.325 -7.252 13.229 1.00 94.62 302 MET A O 1
ATOM 2305 N N . ASP A 1 303 ? -8.563 -7.294 13.302 1.00 94.69 303 ASP A N 1
ATOM 2306 C CA . ASP A 1 303 ? -8.730 -8.600 12.658 1.00 94.69 303 ASP A CA 1
ATOM 2307 C C . ASP A 1 303 ? -9.851 -8.472 11.623 1.00 94.69 303 ASP A C 1
ATOM 2309 O O . ASP A 1 303 ? -11.038 -8.582 11.927 1.00 94.69 303 ASP A O 1
ATOM 2313 N N . VAL A 1 304 ? -9.476 -8.117 10.400 1.00 96.56 304 VAL A N 1
ATOM 2314 C CA . VAL A 1 304 ? -10.373 -7.786 9.293 1.00 96.56 304 VAL A CA 1
ATOM 2315 C C . VAL A 1 304 ? -10.161 -8.775 8.151 1.00 96.56 304 VAL A C 1
ATOM 2317 O O . VAL A 1 304 ? -9.027 -9.148 7.862 1.00 96.56 304 VAL A O 1
ATOM 2320 N N . ALA A 1 305 ? -11.244 -9.178 7.481 1.00 96.31 305 ALA A N 1
ATOM 2321 C CA . ALA A 1 305 ? -11.183 -9.890 6.202 1.00 96.31 305 ALA A CA 1
ATOM 2322 C C . ALA A 1 305 ? -11.712 -9.026 5.055 1.00 96.31 305 ALA A C 1
ATOM 2324 O O . ALA A 1 305 ? -12.832 -8.512 5.134 1.00 96.31 305 ALA A O 1
ATOM 2325 N N . LEU A 1 306 ? -10.923 -8.903 3.989 1.00 96.75 306 LEU A N 1
ATOM 2326 C CA . LEU A 1 306 ? -11.248 -8.233 2.738 1.00 96.75 306 LEU A CA 1
ATOM 2327 C C . LEU A 1 306 ? -11.329 -9.264 1.605 1.00 96.75 306 LEU A C 1
ATOM 2329 O O . LEU A 1 306 ? -10.320 -9.709 1.068 1.00 96.75 306 LEU A O 1
ATOM 2333 N N . GLU A 1 307 ? -12.549 -9.585 1.187 1.00 93.62 307 GLU A N 1
ATOM 2334 C CA . GLU A 1 307 ? -12.794 -10.577 0.134 1.00 93.62 307 GLU A CA 1
ATOM 2335 C C . GLU A 1 307 ? -13.199 -9.919 -1.190 1.00 93.62 307 GLU A C 1
ATOM 2337 O O . GLU A 1 307 ? -13.837 -8.858 -1.204 1.00 93.62 307 GLU A O 1
ATOM 2342 N N . ASP A 1 308 ? -12.869 -10.556 -2.316 1.00 91.69 308 ASP A N 1
ATOM 2343 C CA . ASP A 1 308 ? -13.320 -10.142 -3.644 1.00 91.69 308 ASP A CA 1
ATOM 2344 C C . ASP A 1 308 ? -14.643 -10.821 -4.042 1.00 91.69 308 ASP A C 1
ATOM 2346 O O . ASP A 1 308 ? -14.931 -11.958 -3.671 1.00 91.69 308 ASP A O 1
ATOM 2350 N N . CYS A 1 309 ? -15.465 -10.097 -4.797 1.00 89.38 309 CYS A N 1
ATOM 2351 C CA . CYS A 1 309 ? -16.652 -10.609 -5.482 1.00 89.38 309 CYS A CA 1
ATOM 2352 C C . CYS A 1 309 ? -16.736 -9.924 -6.856 1.00 89.38 309 CYS A C 1
ATOM 2354 O O . CYS A 1 309 ? -17.817 -9.482 -7.274 1.00 89.38 309 CYS A O 1
#

Foldseek 3Di:
DDDDDDDDDDDDDDDDPDDDDDDDDDDDDDDDDDDDDDDDDDDDDDDDDDDDDPDPVVVVCVPPVLVVLLVLLVVLLCVLCVQLVDPPLPADPVLSVLSVVLSVCSVVPCNVVSNNVVNVVSSVVSVVVSVCVVPDDDDDDDDDDDPPPQPPDDEAEFDEQEDDPVDDVVLLVVLQVLQQVVQQSAALVLQLVLLVCLVVVVADLPCPQFVVQLVVQLVVQLCCCCPVVPDDSVVSNVVSVVVLVQWGQGFSHPSNSSTHSHGDHIGGPVSRVSRNVCCPPPCRSVVSNVVSVVCHVPDGGHRYDHHHD

InterPro domains:
  IPR028949 Novel toxin 15 [PF15604] (168-308)

Radius of gyration: 27.21 Å; chains: 1; bounding box: 73×52×90 Å

pLDDT: mean 73.52, std 25.19, range [25.17, 97.5]

Organism: NCBI:txid2760093

Sequence (309 aa):
MPFEPYQVAQAATGTMTDAGGGLFSGGSKAGSAAPPTQVKPQTGLGRRGGFGKSLIIELVDAITGGRATQRRIEGILSELDYYAGTPGKGLSAPQMEILGNAAAQVRSTALPAGDYDLADGIRKQAWEDIQDQATAPAGAGAGAGVRVSAVASEKHEVECFEVSDKYDRDEYRDQLKKQEEELNDMSPEEYLERRRAYKEGETTRGGAAQREARKEWLEKRRDALLETEGYSKRQAEQLANDEAKGLAALHALDLVAGGLDKIWRMGHRGINSSIGSKWIKKGRLDKMDEYAERIKGKQEKMDVALEDC

Secondary structure (DSSP, 8-state):
-PPPPP----------------------------PPPP--------------SSTTHHHHIIIIIHHHHHHHHHHHHHHHHHHHH-TTSS--HHHHHHHHHHHHHIIIIIHHHT-HHHHHHHHHHHHHHHHHHHHS--------------PPPPPEEEEEEPPPTTS-HHHHHHHHHHHHHHHHTS-HHHHHHHHHHHHTT-S---SHHHHHHHHHHHHHHHHHHHHTS---HHHHHHHHHHHGGGEEEEESS-GGGT--S-EEEEEEHHHHHHHHHHHTSTTHHHHHHHHHHHHTTT-SS--EEEEE-